Protein AF-A0A3G6J6V0-F1 (afdb_monomer_lite)

Organism: NCBI:txid1862358

Sequence (221 aa):
MKRFSRRRLSLAVMDLAQHERHALAALLRDVGPDAPTCCEGWNTRDLLIHLLVRERHPLAAAGMFFTPAQGLLEARSREYEREPFATLVDSWAARESQWLPMRLADRMVNAAEHFVHHEDVRRAMPQWEPRQYSAEMEDSLAVIAERMLPLLLRKSTRPVVVVPDGRKRILCADRRGVTKRGSDVVHVFGAVGELLLLGFDRPVVGVTFDGDKSHIVASTV

InterPro domains:
  IPR017517 Maleylpyruvate isomerase, mycothiol-dependent enzyme [TIGR03083] (17-199)
  IPR017519 Conserved hypothetical protein CHP03085 [TIGR03085] (17-218)
  IPR034660 DinB/YfiT-like putative metalloenzymes [SSF109854] (13-125)

Radius of gyration: 18.18 Å; chains: 1; bounding box: 48×38×49 Å

Structure (mmCIF, N/CA/C/O backbone):
data_AF-A0A3G6J6V0-F1
#
_entry.id   AF-A0A3G6J6V0-F1
#
loop_
_atom_site.group_PDB
_atom_site.id
_atom_site.type_symbol
_atom_site.label_atom_id
_atom_site.label_alt_id
_atom_site.label_comp_id
_atom_site.label_asym_id
_atom_site.label_entity_id
_atom_site.label_seq_id
_atom_site.pdbx_PDB_ins_code
_atom_site.Cartn_x
_atom_site.Cartn_y
_atom_site.Cartn_z
_atom_site.occupancy
_atom_site.B_iso_or_equiv
_atom_site.auth_seq_id
_atom_site.auth_comp_id
_atom_site.auth_asym_id
_atom_site.auth_atom_id
_atom_site.pdbx_PDB_model_num
ATOM 1 N N . MET A 1 1 ? 0.003 10.644 -27.996 1.00 38.81 1 MET A N 1
ATOM 2 C CA . MET A 1 1 ? -0.315 10.749 -26.551 1.00 38.81 1 MET A CA 1
ATOM 3 C C . MET A 1 1 ? -0.581 12.202 -26.187 1.00 38.81 1 MET A C 1
ATOM 5 O O . MET A 1 1 ? 0.329 13.019 -26.275 1.00 38.81 1 MET A O 1
ATOM 9 N N . LYS A 1 2 ? -1.825 12.553 -25.837 1.00 41.09 2 LYS A N 1
ATOM 10 C CA . LYS A 1 2 ? -2.162 13.909 -25.379 1.00 41.09 2 LYS A CA 1
ATOM 11 C C . LYS A 1 2 ? -1.558 14.103 -23.984 1.00 41.09 2 LYS A C 1
ATOM 13 O O . LYS A 1 2 ? -1.938 13.407 -23.052 1.00 41.09 2 LYS A O 1
ATOM 18 N N . ARG A 1 3 ? -0.590 15.015 -23.838 1.00 49.34 3 ARG A N 1
ATOM 19 C CA . ARG A 1 3 ? -0.083 15.424 -22.518 1.00 49.34 3 ARG A CA 1
ATOM 20 C C . ARG A 1 3 ? -1.241 16.050 -21.741 1.00 49.34 3 ARG A C 1
ATOM 22 O O . ARG A 1 3 ? -1.708 17.126 -22.106 1.00 49.34 3 ARG A O 1
ATOM 29 N N . PHE A 1 4 ? -1.713 15.383 -20.693 1.00 56.66 4 PHE A N 1
ATOM 30 C CA . PHE A 1 4 ? -2.682 15.982 -19.783 1.00 56.66 4 PHE A CA 1
ATOM 31 C C . PHE A 1 4 ? -2.062 17.212 -19.104 1.00 56.66 4 PHE A C 1
ATOM 33 O O . PHE A 1 4 ? -0.881 17.230 -18.752 1.00 56.66 4 PHE A O 1
ATOM 40 N N . SER A 1 5 ? -2.861 18.264 -18.918 1.00 69.12 5 SER A N 1
ATOM 41 C CA . SER A 1 5 ? -2.452 19.412 -18.104 1.00 69.12 5 SER A CA 1
ATOM 42 C C . SER A 1 5 ? -2.226 18.962 -16.660 1.00 69.12 5 SER A C 1
ATOM 44 O O . SER A 1 5 ? -3.018 18.186 -16.124 1.00 69.12 5 SER A O 1
ATOM 46 N N . ARG A 1 6 ? -1.190 19.498 -16.001 1.00 66.56 6 ARG A N 1
ATOM 47 C CA . ARG A 1 6 ? -0.814 19.188 -14.607 1.00 66.56 6 ARG A CA 1
ATOM 48 C C . ARG A 1 6 ? -1.994 19.298 -13.625 1.00 66.56 6 ARG A C 1
ATOM 50 O O . ARG A 1 6 ? -2.027 18.570 -12.641 1.00 66.56 6 ARG A O 1
ATOM 57 N N . ARG A 1 7 ? -2.978 20.163 -13.916 1.00 68.19 7 ARG A N 1
ATOM 58 C CA . ARG A 1 7 ? -4.231 20.283 -13.147 1.00 68.19 7 ARG A CA 1
ATOM 59 C C . ARG A 1 7 ? -5.170 19.084 -13.321 1.00 68.19 7 ARG A C 1
ATOM 61 O O . ARG A 1 7 ? -5.661 18.583 -12.323 1.00 68.19 7 ARG A O 1
ATOM 68 N N . ARG A 1 8 ? -5.386 18.594 -14.550 1.00 71.75 8 ARG A N 1
ATOM 69 C CA . ARG A 1 8 ? -6.236 17.411 -14.803 1.00 71.75 8 ARG A CA 1
ATOM 70 C C . ARG A 1 8 ? -5.644 16.146 -14.187 1.00 71.75 8 ARG A C 1
ATOM 72 O O . ARG A 1 8 ? -6.369 15.406 -13.545 1.00 71.75 8 ARG A O 1
ATOM 79 N N . LEU A 1 9 ? -4.328 15.960 -14.317 1.00 70.75 9 LEU A N 1
ATOM 80 C CA . LEU A 1 9 ? -3.605 14.874 -13.642 1.00 70.75 9 LEU A CA 1
ATOM 81 C C . LEU A 1 9 ? -3.786 14.927 -12.123 1.00 70.75 9 LEU A C 1
ATOM 83 O O . LEU A 1 9 ? -4.024 13.910 -11.487 1.00 70.75 9 LEU A O 1
ATOM 87 N N . SER A 1 10 ? -3.681 16.124 -11.542 1.00 69.38 10 SER A N 1
ATOM 88 C CA . SER A 1 10 ? -3.859 16.293 -10.104 1.00 69.38 10 SER A CA 1
ATOM 89 C C . SER A 1 10 ? -5.279 15.977 -9.639 1.00 69.38 10 SER A C 1
ATOM 91 O O . SER A 1 10 ? -5.408 15.519 -8.514 1.00 69.38 10 SER A O 1
ATOM 93 N N . LEU A 1 11 ? -6.308 16.258 -10.443 1.00 76.31 11 LEU A N 1
ATOM 94 C CA . LEU A 1 11 ? -7.701 15.945 -10.106 1.00 76.31 11 LEU A CA 1
ATOM 95 C C . LEU A 1 11 ? -7.962 14.439 -10.195 1.00 76.31 11 LEU A C 1
ATOM 97 O O . LEU A 1 11 ? -8.406 13.859 -9.220 1.00 76.31 11 LEU A O 1
ATOM 101 N N . ALA A 1 12 ? -7.561 13.788 -11.290 1.00 78.38 12 ALA A N 1
ATOM 102 C CA . ALA A 1 12 ? -7.765 12.347 -11.458 1.00 78.38 12 ALA A CA 1
ATOM 103 C C . ALA A 1 12 ? -7.096 11.511 -10.344 1.00 78.38 12 ALA A C 1
ATOM 105 O O . ALA A 1 12 ? -7.690 10.581 -9.810 1.00 78.38 12 ALA A O 1
ATOM 106 N N . VAL A 1 13 ? -5.884 11.891 -9.919 1.00 77.81 13 VAL A N 1
ATOM 107 C CA . VAL A 1 13 ? -5.196 11.233 -8.792 1.00 77.81 13 VAL A CA 1
ATOM 108 C C . VAL A 1 13 ? -5.910 11.479 -7.455 1.00 77.81 13 VAL A C 1
ATOM 110 O O . VAL A 1 13 ? -5.898 10.603 -6.594 1.00 77.81 13 VAL A O 1
ATOM 113 N N . MET A 1 14 ? -6.539 12.646 -7.261 1.00 80.25 14 MET A N 1
ATOM 114 C CA . MET A 1 14 ? -7.378 12.882 -6.077 1.00 80.25 14 MET A CA 1
ATOM 115 C C . MET A 1 14 ? -8.630 12.014 -6.100 1.00 80.25 14 MET A C 1
ATOM 117 O O . MET A 1 14 ? -8.966 11.429 -5.074 1.00 80.25 14 MET A O 1
ATOM 121 N N . ASP A 1 15 ? -9.285 11.920 -7.256 1.00 85.38 15 ASP A N 1
ATOM 122 C CA . ASP A 1 15 ? -10.488 11.111 -7.424 1.00 85.38 15 ASP A CA 1
ATOM 123 C C . ASP A 1 15 ? -10.180 9.639 -7.122 1.00 85.38 15 ASP A C 1
ATOM 125 O O . ASP A 1 15 ? -10.916 9.008 -6.365 1.00 85.38 15 ASP A O 1
ATOM 129 N N . LEU A 1 16 ? -9.036 9.123 -7.597 1.00 90.06 16 LEU A N 1
ATOM 130 C CA . LEU A 1 16 ? -8.555 7.787 -7.238 1.00 90.06 16 LEU A CA 1
ATOM 131 C C . LEU A 1 16 ? -8.331 7.651 -5.725 1.00 90.06 16 LEU A C 1
ATOM 133 O O . LEU A 1 16 ? -8.824 6.705 -5.119 1.00 90.06 16 LEU A O 1
ATOM 137 N N . ALA A 1 17 ? -7.627 8.595 -5.092 1.00 90.19 17 ALA A N 1
ATOM 138 C CA . ALA A 1 17 ? -7.360 8.531 -3.655 1.00 90.19 17 ALA A CA 1
ATOM 139 C C . ALA A 1 17 ? -8.648 8.505 -2.818 1.00 90.19 17 ALA A C 1
ATOM 141 O O . ALA A 1 17 ? -8.728 7.750 -1.849 1.00 90.19 17 ALA A O 1
ATOM 142 N N . GLN A 1 18 ? -9.644 9.324 -3.168 1.00 89.81 18 GLN A N 1
ATOM 143 C CA . GLN A 1 18 ? -10.920 9.372 -2.456 1.00 89.81 18 GLN A CA 1
ATOM 144 C C . GLN A 1 18 ? -11.762 8.121 -2.732 1.00 89.81 18 GLN A C 1
ATOM 146 O O . GLN A 1 18 ? -12.386 7.592 -1.812 1.00 89.81 18 GLN A O 1
ATOM 151 N N . HIS A 1 19 ? -11.752 7.627 -3.972 1.00 92.19 19 HIS A N 1
ATOM 152 C CA . HIS A 1 19 ? -12.420 6.384 -4.344 1.00 92.19 19 HIS A CA 1
ATOM 153 C C . HIS A 1 19 ? -11.877 5.197 -3.539 1.00 92.19 19 HIS A C 1
ATOM 155 O O . HIS A 1 19 ? -12.649 4.516 -2.867 1.00 92.19 19 HIS A O 1
ATOM 161 N N . GLU A 1 20 ? -10.556 4.995 -3.540 1.00 94.88 20 GLU A N 1
ATOM 162 C CA . GLU A 1 20 ? -9.912 3.905 -2.796 1.00 94.88 20 GLU A CA 1
ATOM 163 C C . GLU A 1 20 ? -10.124 4.054 -1.283 1.00 94.88 20 GLU A C 1
ATOM 165 O O . GLU A 1 20 ? -10.397 3.069 -0.606 1.00 94.88 20 GLU A O 1
ATOM 170 N N . ARG A 1 21 ? -10.115 5.285 -0.747 1.00 94.81 21 ARG A N 1
ATOM 171 C CA . ARG A 1 21 ? -10.457 5.550 0.662 1.00 94.81 21 ARG A CA 1
ATOM 172 C C . ARG A 1 21 ? -11.861 5.070 1.012 1.00 94.81 21 ARG A C 1
ATOM 174 O O . ARG A 1 21 ? -12.043 4.371 2.005 1.00 94.81 21 ARG A O 1
ATOM 181 N N . HIS A 1 22 ? -12.861 5.461 0.229 1.00 95.19 22 HIS A N 1
ATOM 182 C CA . HIS A 1 22 ? -14.244 5.075 0.498 1.00 95.19 22 HIS A CA 1
ATOM 183 C C . HIS A 1 22 ? -14.463 3.571 0.332 1.00 95.19 22 HIS A C 1
ATOM 185 O O . HIS A 1 22 ? -15.167 2.972 1.147 1.00 95.19 22 HIS A O 1
ATOM 191 N N . ALA A 1 23 ? -13.849 2.964 -0.685 1.00 95.81 23 ALA A N 1
ATOM 192 C CA . ALA A 1 23 ? -13.940 1.530 -0.927 1.00 95.81 23 ALA A CA 1
ATOM 193 C C . ALA A 1 23 ? -13.279 0.724 0.204 1.00 95.81 23 ALA A C 1
ATOM 195 O O . ALA A 1 23 ? -13.913 -0.176 0.753 1.00 95.81 23 ALA A O 1
ATOM 196 N N . LEU A 1 24 ? -12.075 1.114 0.637 1.00 97.50 24 LEU A N 1
ATOM 197 C CA . LEU A 1 24 ? -11.411 0.515 1.795 1.00 97.50 24 LEU A CA 1
ATOM 198 C C . LEU A 1 24 ? -12.235 0.703 3.073 1.00 97.50 24 LEU A C 1
ATOM 200 O O . LEU A 1 24 ? -12.434 -0.252 3.808 1.00 97.50 24 LEU A O 1
ATOM 204 N N . ALA A 1 25 ? -12.784 1.891 3.331 1.00 98.06 25 ALA A N 1
ATOM 205 C CA . ALA A 1 25 ? -13.636 2.106 4.503 1.00 98.06 25 ALA A CA 1
ATOM 206 C C . ALA A 1 25 ? -14.888 1.213 4.498 1.00 98.06 25 ALA A C 1
ATOM 208 O O . ALA A 1 25 ? -15.302 0.718 5.545 1.00 98.06 25 ALA A O 1
ATOM 209 N N . ALA A 1 26 ? -15.503 1.003 3.330 1.00 98.06 26 ALA A N 1
ATOM 210 C CA . ALA A 1 26 ? -16.620 0.076 3.192 1.00 98.06 26 ALA A CA 1
ATOM 211 C C . ALA A 1 26 ? -16.193 -1.366 3.488 1.00 98.06 26 ALA A C 1
ATOM 213 O O . ALA A 1 26 ? -16.876 -2.041 4.252 1.00 98.06 26 ALA A O 1
ATOM 214 N N . LEU A 1 27 ? -15.046 -1.797 2.959 1.00 98.12 27 LEU A N 1
ATOM 215 C CA . LEU A 1 27 ? -14.498 -3.125 3.217 1.00 98.12 27 LEU A CA 1
ATOM 216 C C . LEU A 1 27 ? -14.153 -3.329 4.696 1.00 98.12 27 LEU A C 1
ATOM 218 O O . LEU A 1 27 ? -14.530 -4.343 5.264 1.00 98.12 27 LEU A O 1
ATOM 222 N N . LEU A 1 28 ? -13.508 -2.355 5.344 1.00 98.50 28 LEU A N 1
ATOM 223 C CA . LEU A 1 28 ? -13.187 -2.412 6.773 1.00 98.50 28 LEU A CA 1
ATOM 224 C C . LEU A 1 28 ? -14.449 -2.597 7.625 1.00 98.50 28 LEU A C 1
ATOM 226 O O . LEU A 1 28 ? -14.440 -3.393 8.559 1.00 98.50 28 LEU A O 1
ATOM 230 N N . ARG A 1 29 ? -15.550 -1.905 7.296 1.00 98.25 29 ARG A N 1
ATOM 231 C CA . ARG A 1 29 ? -16.836 -2.105 7.988 1.00 98.25 29 ARG A CA 1
ATOM 232 C C . ARG A 1 29 ? -17.383 -3.522 7.829 1.00 98.25 29 ARG A C 1
ATOM 234 O O . ARG A 1 29 ? -17.988 -4.018 8.772 1.00 98.25 29 ARG A O 1
ATOM 241 N N . ASP A 1 30 ? -17.191 -4.129 6.665 1.00 97.81 30 ASP A N 1
ATOM 242 C CA . ASP A 1 30 ? -17.689 -5.469 6.351 1.00 97.81 30 ASP A CA 1
ATOM 243 C C . ASP A 1 30 ? -16.891 -6.563 7.076 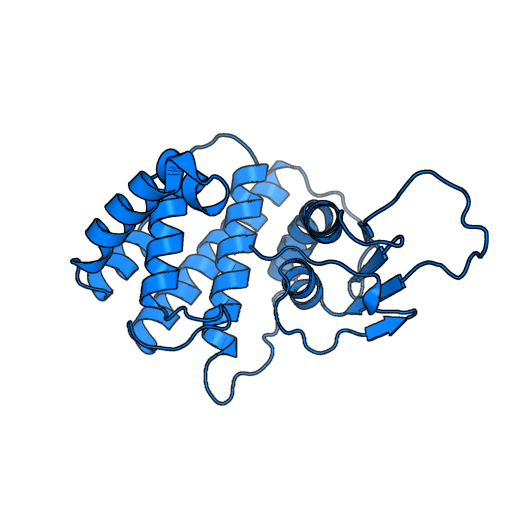1.00 97.81 30 ASP A C 1
ATOM 245 O O . ASP A 1 30 ? -17.466 -7.438 7.718 1.00 97.81 30 ASP A O 1
ATOM 249 N N . VAL A 1 31 ? -15.558 -6.475 7.039 1.00 98.00 31 VAL A N 1
ATOM 250 C CA . VAL A 1 31 ? -14.676 -7.525 7.579 1.00 98.00 31 VAL A CA 1
ATOM 251 C C . VAL A 1 31 ? -14.412 -7.390 9.084 1.00 98.00 31 VAL A C 1
ATOM 253 O O . VAL A 1 31 ? -14.046 -8.366 9.737 1.00 98.00 31 VAL A O 1
ATOM 256 N N . GLY A 1 32 ? -14.628 -6.203 9.661 1.00 98.06 32 GLY A N 1
ATOM 257 C CA . GLY A 1 32 ? -14.421 -5.937 11.087 1.00 98.06 32 GLY A CA 1
ATOM 258 C C . GLY A 1 32 ? -12.955 -5.666 11.459 1.00 98.06 32 GLY A C 1
ATOM 259 O O . GLY A 1 32 ? -12.119 -5.560 10.574 1.00 98.06 32 GLY A O 1
ATOM 260 N N . PRO A 1 33 ? -12.633 -5.491 12.758 1.00 98.25 33 PRO A N 1
ATOM 261 C CA . PRO A 1 33 ? -11.303 -5.070 13.222 1.00 98.25 33 PRO A CA 1
ATOM 262 C C . PRO A 1 33 ? -10.236 -6.171 13.210 1.00 98.25 33 PRO A C 1
ATOM 264 O O . PRO A 1 33 ? -9.058 -5.856 13.046 1.00 98.25 33 PRO A O 1
ATOM 267 N N . ASP A 1 34 ? -10.635 -7.431 13.373 1.00 98.00 34 ASP A N 1
ATOM 268 C CA . ASP A 1 34 ? -9.719 -8.563 13.576 1.00 98.00 34 ASP A CA 1
ATOM 269 C C . ASP A 1 34 ? -9.385 -9.311 12.275 1.00 98.00 34 ASP A C 1
ATOM 271 O O . ASP A 1 34 ? -8.682 -10.321 12.295 1.00 98.00 34 ASP A O 1
ATOM 275 N N . ALA A 1 35 ? -9.895 -8.836 11.136 1.00 97.81 35 ALA A N 1
ATOM 276 C CA . ALA A 1 35 ? -9.656 -9.462 9.847 1.00 97.81 35 ALA A CA 1
ATOM 277 C C . ALA A 1 35 ? -8.167 -9.376 9.457 1.00 97.81 35 ALA A C 1
ATOM 279 O O . ALA A 1 35 ? -7.512 -8.364 9.735 1.00 97.81 35 ALA A O 1
ATOM 280 N N . PRO A 1 36 ? -7.610 -10.423 8.819 1.00 97.25 36 PRO A N 1
ATOM 281 C CA . PRO A 1 36 ? -6.211 -10.428 8.413 1.00 97.25 36 PRO A CA 1
ATOM 282 C C . PRO A 1 36 ? -5.944 -9.418 7.293 1.00 97.25 36 PRO A C 1
ATOM 284 O O . PRO A 1 36 ? -6.844 -9.028 6.548 1.00 97.25 36 PRO A O 1
ATOM 287 N N . THR A 1 37 ? -4.675 -9.049 7.138 1.00 96.94 37 THR A N 1
ATOM 288 C CA . THR A 1 37 ? -4.175 -8.255 6.009 1.00 96.94 37 THR A CA 1
ATOM 289 C C . THR A 1 37 ? -2.962 -8.946 5.384 1.00 96.94 37 THR A C 1
ATOM 291 O O . THR A 1 37 ? -2.378 -9.851 5.982 1.00 96.94 37 THR A O 1
ATOM 294 N N . CYS A 1 38 ? -2.559 -8.535 4.180 1.00 94.88 38 CYS A N 1
ATOM 295 C CA . CYS A 1 38 ? -1.292 -8.986 3.595 1.00 94.88 38 CYS A CA 1
ATOM 296 C C . CYS A 1 38 ? -0.054 -8.390 4.286 1.00 94.88 38 CYS A C 1
ATOM 298 O O . CYS A 1 38 ? 1.058 -8.846 4.020 1.00 94.88 38 CYS A O 1
ATOM 300 N N . CYS A 1 39 ? -0.224 -7.402 5.168 1.00 93.56 39 CYS A N 1
ATOM 301 C CA . CYS A 1 39 ? 0.845 -6.914 6.026 1.00 93.56 39 CYS A CA 1
ATOM 302 C C . CYS A 1 39 ? 1.065 -7.923 7.160 1.00 93.56 39 CYS A C 1
ATOM 304 O O . CYS A 1 39 ? 0.184 -8.143 7.993 1.00 93.56 39 CYS A O 1
ATOM 306 N N . GLU A 1 40 ? 2.238 -8.557 7.192 1.00 91.12 40 GLU A N 1
ATOM 307 C CA . GLU A 1 40 ? 2.545 -9.576 8.195 1.00 91.12 40 GLU A CA 1
ATOM 308 C C . GLU A 1 40 ? 2.367 -9.034 9.623 1.00 91.12 40 GLU A C 1
ATOM 310 O O . GLU A 1 40 ? 2.871 -7.969 9.982 1.00 91.12 40 GLU A O 1
ATOM 315 N N . GLY A 1 41 ? 1.627 -9.787 10.441 1.00 93.31 41 GLY A N 1
ATOM 316 C CA . GLY A 1 41 ? 1.351 -9.435 11.832 1.00 93.31 41 GLY A CA 1
ATOM 317 C C . GLY A 1 41 ? 0.313 -8.329 12.028 1.00 93.31 41 GLY A C 1
ATOM 318 O O . GLY A 1 41 ? 0.082 -7.957 13.173 1.00 93.31 41 GLY A O 1
ATOM 319 N N . TRP A 1 42 ? -0.303 -7.807 10.962 1.00 96.56 42 TRP A N 1
ATOM 320 C CA . TRP A 1 42 ? -1.316 -6.755 11.053 1.00 96.56 42 TRP A CA 1
ATOM 321 C C . TRP A 1 42 ? -2.711 -7.298 10.772 1.00 96.56 42 TRP A C 1
ATOM 323 O O . TRP A 1 42 ? -2.959 -7.941 9.743 1.00 96.56 42 TRP A O 1
ATOM 333 N N . ASN A 1 43 ? -3.647 -6.949 11.649 1.00 98.12 43 ASN A N 1
ATOM 334 C CA . ASN A 1 43 ? -5.066 -7.000 11.335 1.00 98.12 43 ASN A CA 1
ATOM 335 C C . ASN A 1 43 ? -5.546 -5.655 10.756 1.00 98.12 43 ASN A C 1
ATOM 337 O O . ASN A 1 43 ? -4.821 -4.661 10.648 1.00 98.12 43 ASN A O 1
ATOM 341 N N . THR A 1 44 ? -6.810 -5.612 10.367 1.00 98.44 44 THR A N 1
ATOM 342 C CA . THR A 1 44 ? -7.472 -4.413 9.844 1.00 98.44 44 THR A CA 1
ATOM 343 C C . THR A 1 44 ? -7.523 -3.236 10.821 1.00 98.44 44 THR A C 1
ATOM 345 O O . THR A 1 44 ? -7.550 -2.085 10.375 1.00 98.44 44 THR A O 1
ATOM 348 N N . ARG A 1 45 ? -7.510 -3.471 12.141 1.00 98.38 45 ARG A N 1
ATOM 349 C CA . ARG A 1 45 ? -7.376 -2.404 13.142 1.00 98.38 45 ARG A CA 1
ATOM 350 C C . ARG A 1 45 ? -5.979 -1.794 13.108 1.00 98.38 45 ARG A C 1
ATOM 352 O O . ARG A 1 45 ? -5.893 -0.568 13.072 1.00 98.38 45 ARG A O 1
ATOM 359 N N . ASP A 1 46 ? -4.924 -2.599 13.057 1.00 97.69 46 ASP A N 1
ATOM 360 C CA . ASP A 1 46 ? -3.542 -2.110 12.952 1.00 97.69 46 ASP A CA 1
ATOM 361 C C . ASP A 1 46 ? -3.361 -1.260 11.688 1.00 97.69 46 ASP A C 1
ATOM 363 O O . ASP A 1 46 ? -2.862 -0.133 11.746 1.00 97.69 46 ASP A O 1
ATOM 367 N N . LEU A 1 47 ? -3.883 -1.746 10.557 1.00 97.69 47 LEU A N 1
ATOM 368 C CA . LEU A 1 47 ? -3.878 -1.035 9.277 1.00 97.69 47 LEU A CA 1
ATOM 369 C C . LEU A 1 47 ? -4.630 0.302 9.351 1.00 97.69 47 LEU A C 1
ATOM 371 O O . LEU A 1 47 ? -4.129 1.330 8.889 1.00 97.69 47 LEU A O 1
ATOM 375 N N . LEU A 1 48 ? -5.818 0.336 9.961 1.00 97.75 48 LEU A N 1
ATOM 376 C CA . LEU A 1 48 ? -6.577 1.579 10.119 1.00 97.75 48 LEU A CA 1
ATOM 377 C C . LEU A 1 48 ? -5.854 2.583 11.028 1.00 97.75 48 LEU A C 1
ATOM 379 O O . LEU A 1 48 ? -5.831 3.782 10.740 1.00 97.75 48 LEU A O 1
ATOM 383 N N . ILE A 1 49 ? -5.245 2.107 12.115 1.00 96.94 49 ILE A N 1
ATOM 384 C CA . ILE A 1 49 ? -4.455 2.939 13.027 1.00 96.94 49 ILE A CA 1
ATOM 385 C C . ILE A 1 49 ? -3.243 3.518 12.297 1.00 96.94 49 ILE A C 1
ATOM 387 O O . ILE A 1 49 ? -2.985 4.717 12.416 1.00 96.94 49 ILE A O 1
ATOM 391 N N . HIS A 1 50 ? -2.548 2.715 11.491 1.00 94.94 50 HIS A N 1
ATOM 392 C CA . HIS A 1 50 ? -1.459 3.186 10.642 1.00 94.94 50 HIS A CA 1
ATOM 393 C C . HIS A 1 50 ? -1.909 4.348 9.744 1.00 94.94 50 HIS A C 1
ATOM 395 O O . HIS A 1 50 ? -1.295 5.420 9.775 1.00 94.94 50 HIS A O 1
ATOM 401 N N . LEU A 1 51 ? -3.022 4.185 9.020 1.00 93.94 51 LEU A N 1
ATOM 402 C CA . LEU A 1 51 ? -3.579 5.226 8.149 1.00 93.94 51 LEU A CA 1
ATOM 403 C C . LEU A 1 51 ? -3.913 6.510 8.926 1.00 93.94 51 LEU A C 1
ATOM 405 O O . LEU A 1 51 ? -3.601 7.619 8.480 1.00 93.94 51 LEU A O 1
ATOM 409 N N . LEU A 1 52 ? -4.509 6.375 10.113 1.00 93.25 52 LEU A N 1
ATOM 410 C CA . LEU A 1 52 ? -4.866 7.495 10.986 1.00 93.25 52 LEU A CA 1
ATOM 411 C C . LEU A 1 52 ? -3.643 8.237 11.526 1.00 93.25 52 LEU A C 1
ATOM 413 O O . LEU A 1 52 ? -3.631 9.471 11.529 1.00 93.25 52 LEU A O 1
ATOM 417 N N . VAL A 1 53 ? -2.620 7.517 11.990 1.00 91.81 53 VAL A N 1
ATOM 418 C CA . VAL A 1 53 ? -1.380 8.119 12.494 1.00 91.81 53 VAL A CA 1
ATOM 419 C C . VAL A 1 53 ? -0.639 8.819 11.363 1.00 91.81 53 VAL A C 1
ATOM 421 O O . VAL A 1 53 ? -0.262 9.982 11.521 1.00 91.81 53 VAL A O 1
ATOM 424 N N . ARG A 1 54 ? -0.499 8.158 10.209 1.00 89.19 54 ARG A N 1
ATOM 425 C CA . ARG A 1 54 ? 0.140 8.720 9.015 1.00 89.19 54 ARG A CA 1
ATOM 426 C C . ARG A 1 54 ? -0.528 10.022 8.577 1.00 89.19 54 ARG A C 1
ATOM 428 O O . ARG A 1 54 ? 0.163 10.989 8.271 1.00 89.19 54 ARG A O 1
ATOM 435 N N . GLU A 1 55 ? -1.860 10.070 8.578 1.00 87.19 55 GLU A N 1
ATOM 436 C CA . GLU A 1 55 ? -2.597 11.254 8.132 1.00 87.19 55 GLU A CA 1
ATOM 437 C C . GLU A 1 55 ? -2.639 12.382 9.175 1.00 87.19 55 GLU A C 1
ATOM 439 O O . GLU A 1 55 ? -2.575 13.556 8.810 1.00 87.19 55 GLU A O 1
ATOM 444 N N . ARG A 1 56 ? -2.794 12.060 10.464 1.00 87.25 56 ARG A N 1
ATOM 445 C CA . ARG A 1 56 ? -3.106 13.062 11.503 1.00 87.25 56 ARG A CA 1
ATOM 446 C C . ARG A 1 56 ? -1.899 13.479 12.330 1.00 87.25 56 ARG A C 1
ATOM 448 O O . ARG A 1 56 ? -1.918 14.551 12.928 1.00 87.25 56 ARG A O 1
ATOM 455 N N . HIS A 1 57 ? -0.856 12.654 12.360 1.00 88.94 57 HIS A N 1
ATOM 456 C CA . HIS A 1 57 ? 0.291 12.831 13.244 1.00 88.94 57 HIS A CA 1
ATOM 457 C C . HIS A 1 57 ? 1.615 12.612 12.494 1.00 88.94 57 HIS A C 1
ATOM 459 O O . HIS A 1 57 ? 2.334 11.668 12.812 1.00 88.94 57 HIS A O 1
ATOM 465 N N . PRO A 1 58 ? 2.016 13.484 11.545 1.00 85.44 58 PRO A N 1
ATOM 466 C CA . PRO A 1 58 ? 3.238 13.280 10.753 1.00 85.44 58 PRO A CA 1
ATOM 467 C C . PRO A 1 58 ? 4.515 13.090 11.585 1.00 85.44 58 PRO A C 1
ATOM 469 O O . PRO A 1 58 ? 5.395 12.323 11.206 1.00 85.44 58 PRO A O 1
ATOM 472 N N . LEU A 1 59 ? 4.617 13.765 12.738 1.00 86.00 59 LEU A N 1
ATOM 473 C CA . LEU A 1 59 ? 5.740 13.583 13.665 1.00 86.00 59 LEU A CA 1
ATOM 474 C C . LEU A 1 59 ? 5.751 12.183 14.294 1.00 86.00 59 LEU A C 1
ATOM 476 O O . LEU A 1 59 ? 6.820 11.614 14.481 1.00 86.00 59 LEU A O 1
ATOM 480 N N . ALA A 1 60 ? 4.578 11.623 14.596 1.00 88.06 60 ALA A N 1
ATOM 481 C CA . ALA A 1 60 ? 4.453 10.249 15.075 1.00 88.06 60 ALA A CA 1
ATOM 482 C C . ALA A 1 60 ? 4.706 9.249 13.936 1.00 88.06 60 ALA A C 1
ATOM 484 O O . ALA A 1 60 ? 5.409 8.265 14.128 1.00 88.06 60 ALA A O 1
ATOM 485 N N . ALA A 1 61 ? 4.219 9.541 12.726 1.00 85.88 61 ALA A N 1
ATOM 486 C CA . ALA A 1 61 ? 4.446 8.729 11.532 1.00 85.88 61 ALA A CA 1
ATOM 487 C C . ALA A 1 61 ? 5.938 8.590 11.183 1.00 85.88 61 ALA A C 1
ATOM 489 O O . ALA A 1 61 ? 6.357 7.559 10.664 1.00 85.88 61 ALA A O 1
ATOM 490 N N . ALA A 1 62 ? 6.776 9.571 11.539 1.00 85.50 62 ALA A N 1
ATOM 491 C CA . ALA A 1 62 ? 8.229 9.441 11.421 1.00 85.50 62 ALA A CA 1
ATOM 492 C C . ALA A 1 62 ? 8.787 8.234 12.206 1.00 85.50 62 ALA A C 1
ATOM 494 O O . ALA A 1 62 ? 9.794 7.658 11.794 1.00 85.50 62 ALA A O 1
ATOM 495 N N . GLY A 1 63 ? 8.116 7.805 13.282 1.00 85.12 63 GLY A N 1
ATOM 496 C CA . GLY A 1 63 ? 8.459 6.612 14.062 1.00 85.12 63 GLY A CA 1
ATOM 497 C C . GLY A 1 63 ? 8.415 5.304 13.268 1.00 85.12 63 GLY A C 1
ATOM 498 O O . GLY A 1 63 ? 9.089 4.354 13.652 1.00 85.12 63 GLY A O 1
ATOM 499 N N . MET A 1 64 ? 7.706 5.270 12.132 1.00 84.88 64 MET A N 1
ATOM 500 C CA . MET A 1 64 ? 7.672 4.119 11.214 1.00 84.88 64 MET A CA 1
ATOM 501 C C . MET A 1 64 ? 9.027 3.893 10.524 1.00 84.88 64 MET A C 1
ATOM 503 O O . MET A 1 64 ? 9.337 2.789 10.093 1.00 84.88 64 MET A O 1
ATOM 507 N N . PHE A 1 65 ? 9.855 4.938 10.444 1.00 82.25 65 PHE A N 1
ATOM 508 C CA . PHE A 1 65 ? 11.143 4.926 9.745 1.00 82.25 65 PHE A CA 1
ATOM 509 C C . PHE A 1 65 ? 12.330 5.251 10.653 1.00 82.25 65 PHE A C 1
ATOM 511 O O . PHE A 1 65 ? 13.478 5.001 10.284 1.00 82.25 65 PHE A O 1
ATOM 518 N N . PHE A 1 66 ? 12.073 5.868 11.808 1.00 84.94 66 PHE A N 1
ATOM 519 C CA . PHE A 1 66 ? 13.096 6.472 12.648 1.00 84.94 66 PHE A CA 1
ATOM 520 C C . PHE A 1 66 ? 12.875 6.151 14.129 1.00 84.94 66 PHE A C 1
ATOM 522 O O . PHE A 1 66 ? 11.934 6.639 14.756 1.00 84.94 66 PHE A O 1
ATOM 529 N N . THR A 1 67 ? 13.793 5.366 14.702 1.00 85.88 67 THR A N 1
ATOM 530 C CA . THR A 1 67 ? 13.715 4.825 16.071 1.00 85.88 67 THR A CA 1
ATOM 531 C C . THR A 1 67 ? 13.392 5.869 17.153 1.00 85.88 67 THR A C 1
ATOM 533 O O . THR A 1 67 ? 12.507 5.610 17.962 1.00 85.88 67 THR A O 1
ATOM 536 N N . PRO A 1 68 ? 13.992 7.078 17.177 1.00 90.75 68 PRO A N 1
ATOM 537 C CA . PRO A 1 68 ? 13.686 8.077 18.211 1.00 90.75 68 PRO A CA 1
ATOM 538 C C . PRO A 1 68 ? 12.229 8.560 18.265 1.00 90.75 68 PRO A C 1
ATOM 540 O O . PRO A 1 68 ? 11.801 9.067 19.298 1.00 90.75 68 PRO A O 1
ATOM 543 N N . ALA A 1 69 ? 11.463 8.417 17.181 1.00 88.38 69 ALA A N 1
ATOM 544 C CA . ALA A 1 69 ? 10.049 8.789 17.143 1.00 88.38 69 ALA A CA 1
ATOM 545 C C . ALA A 1 69 ? 9.100 7.612 17.460 1.00 88.38 69 ALA A C 1
ATOM 547 O O . ALA A 1 69 ? 7.888 7.818 17.523 1.00 88.38 69 ALA A O 1
ATOM 548 N N . GLN A 1 70 ? 9.617 6.399 17.705 1.00 89.62 70 GLN A N 1
ATOM 549 C CA . GLN A 1 70 ? 8.799 5.205 17.973 1.00 89.62 70 GLN A CA 1
ATOM 550 C C . GLN A 1 70 ? 7.923 5.344 19.219 1.00 89.62 70 GLN A C 1
ATOM 552 O O . GLN A 1 70 ? 6.748 5.003 19.169 1.00 89.62 70 GLN A O 1
ATOM 557 N N . GLY A 1 71 ? 8.432 5.939 20.302 1.00 92.38 71 GLY A N 1
ATOM 558 C CA . GLY A 1 71 ? 7.617 6.156 21.504 1.00 92.38 71 GLY A CA 1
ATOM 559 C C . GLY A 1 71 ? 6.398 7.053 21.248 1.00 92.38 71 GLY A C 1
ATOM 560 O O . GLY A 1 71 ? 5.331 6.837 21.820 1.00 92.38 71 GLY A O 1
ATOM 561 N N . LEU A 1 72 ? 6.524 8.035 20.345 1.00 92.88 72 LEU A N 1
ATOM 562 C CA . LEU A 1 72 ? 5.403 8.885 19.942 1.00 92.88 72 LEU A CA 1
ATOM 563 C C . LEU A 1 72 ? 4.422 8.136 19.029 1.00 92.88 72 LEU A C 1
ATOM 565 O O . LEU A 1 72 ? 3.213 8.312 19.177 1.00 92.88 72 LEU A O 1
ATOM 569 N N . LEU A 1 73 ? 4.930 7.304 18.114 1.00 92.12 73 LEU A N 1
ATOM 570 C CA . LEU A 1 73 ? 4.114 6.402 17.296 1.00 92.12 73 LEU A CA 1
ATOM 571 C C . LEU A 1 73 ? 3.265 5.489 18.186 1.00 92.12 73 LEU A C 1
ATOM 573 O O . LEU A 1 73 ? 2.044 5.505 18.072 1.00 92.12 73 LEU A O 1
ATOM 577 N N . GLU A 1 74 ? 3.890 4.778 19.124 1.00 93.50 74 GLU A N 1
ATOM 578 C CA . GLU A 1 74 ? 3.206 3.876 20.055 1.00 93.50 74 GLU A CA 1
ATOM 579 C C . GLU A 1 74 ? 2.153 4.600 20.896 1.00 93.50 74 GLU A C 1
ATOM 581 O O . GLU A 1 74 ? 1.039 4.104 21.056 1.00 93.50 74 GLU A O 1
ATOM 586 N N . ALA A 1 75 ? 2.474 5.791 21.412 1.00 94.62 75 ALA A N 1
ATOM 587 C CA . ALA A 1 75 ? 1.527 6.579 22.192 1.00 94.62 75 ALA A CA 1
ATOM 588 C C . ALA A 1 75 ? 0.269 6.928 21.378 1.00 94.62 75 ALA A C 1
ATOM 590 O O . ALA A 1 75 ? -0.844 6.743 21.871 1.00 94.62 75 ALA A O 1
ATOM 591 N N . ARG A 1 76 ? 0.433 7.375 20.123 1.00 94.81 76 ARG A N 1
ATOM 592 C CA . ARG A 1 76 ? -0.691 7.710 19.232 1.00 94.81 76 ARG A CA 1
ATOM 593 C C . ARG A 1 76 ? -1.462 6.482 18.765 1.00 94.81 76 ARG A C 1
ATOM 595 O O . ARG A 1 76 ? -2.684 6.549 18.681 1.00 94.81 76 ARG A O 1
ATOM 602 N N . SER A 1 77 ? -0.790 5.364 18.510 1.00 94.69 77 SER A N 1
ATOM 603 C CA . SER A 1 77 ? -1.464 4.107 18.173 1.00 94.69 77 SER A CA 1
ATOM 604 C C . SER A 1 77 ? -2.356 3.632 19.322 1.00 94.69 77 SER A C 1
ATOM 606 O O . SER A 1 77 ? -3.542 3.387 19.110 1.00 94.69 77 SER A O 1
ATOM 608 N N . ARG A 1 78 ? -1.847 3.648 20.564 1.00 95.31 78 ARG A N 1
ATOM 609 C CA . ARG A 1 78 ? -2.612 3.279 21.770 1.00 95.31 78 ARG A CA 1
ATOM 610 C C . ARG A 1 78 ? -3.811 4.184 22.047 1.00 95.31 78 ARG A C 1
ATOM 612 O O . ARG A 1 78 ? -4.759 3.755 22.698 1.00 95.31 78 ARG A O 1
ATOM 619 N N . GLU A 1 79 ? -3.775 5.450 21.629 1.00 95.38 79 GLU A N 1
ATOM 620 C CA . GLU A 1 79 ? -4.952 6.328 21.699 1.00 95.38 79 GLU A CA 1
ATOM 621 C C . GLU A 1 79 ? -6.081 5.780 20.819 1.00 95.38 79 GLU A C 1
ATOM 623 O O . GLU A 1 79 ? -7.201 5.630 21.299 1.00 95.38 79 GLU A O 1
ATOM 628 N N . TYR A 1 80 ? -5.778 5.398 19.576 1.00 96.31 80 TYR A N 1
ATOM 629 C CA . TYR A 1 80 ? -6.771 4.837 18.660 1.00 96.31 80 TYR A CA 1
ATOM 630 C C . TYR A 1 80 ? -7.196 3.406 19.013 1.00 96.31 80 TYR A C 1
ATOM 632 O O . TYR A 1 80 ? -8.349 3.051 18.797 1.00 96.31 80 TYR A O 1
ATOM 640 N N . GLU A 1 81 ? -6.329 2.578 19.598 1.00 94.75 81 GLU A N 1
ATOM 641 C CA . GLU A 1 81 ? -6.700 1.221 20.045 1.00 94.75 81 GLU A CA 1
ATOM 642 C C . GLU A 1 81 ? -7.898 1.213 21.005 1.00 94.75 81 GLU A C 1
ATOM 644 O O . GLU A 1 81 ? -8.704 0.285 20.980 1.00 94.75 81 GLU A O 1
ATOM 649 N N . ARG A 1 82 ? -8.042 2.264 21.822 1.00 94.25 82 ARG A N 1
ATOM 650 C CA . ARG A 1 82 ? -9.129 2.401 22.803 1.00 94.25 82 ARG A CA 1
ATOM 651 C C . ARG A 1 82 ? -10.460 2.825 22.186 1.00 94.25 82 ARG A C 1
ATOM 653 O O . ARG A 1 82 ? -11.489 2.720 22.847 1.00 94.25 82 ARG A O 1
ATOM 660 N N . GLU A 1 83 ? -10.446 3.303 20.947 1.00 96.62 83 GLU A N 1
ATOM 661 C CA . GLU A 1 83 ? -11.635 3.807 20.271 1.00 96.62 83 GLU A CA 1
ATOM 662 C C . GLU A 1 83 ? -12.409 2.678 19.559 1.00 96.62 83 GLU A C 1
ATOM 664 O O . GLU A 1 83 ? -11.808 1.730 19.013 1.00 96.62 83 GLU A O 1
ATOM 669 N N . PRO A 1 84 ? -13.754 2.770 19.502 1.00 97.94 84 PRO A N 1
ATOM 670 C CA . PRO A 1 84 ? -14.566 1.838 18.733 1.00 97.94 84 PRO A CA 1
ATOM 671 C C . PRO A 1 84 ? -14.154 1.837 17.257 1.00 97.94 84 PRO A C 1
ATOM 673 O O . PRO A 1 84 ? -14.058 2.887 16.621 1.00 97.94 84 PRO A O 1
ATOM 676 N N . PHE A 1 85 ? -13.946 0.645 16.694 1.00 98.12 85 PHE A N 1
ATOM 677 C CA . PHE A 1 85 ? -13.438 0.489 15.328 1.00 98.12 85 PHE A CA 1
ATOM 678 C C . PHE A 1 85 ? -14.317 1.196 14.287 1.00 98.12 85 PHE A C 1
ATOM 680 O O . PHE A 1 85 ? -13.802 1.933 13.453 1.00 98.12 85 PHE A O 1
ATOM 687 N N . ALA A 1 86 ? -15.642 1.052 14.385 1.00 97.69 86 ALA A N 1
ATOM 688 C CA . ALA A 1 86 ? -16.582 1.720 13.484 1.00 97.69 86 ALA A CA 1
ATOM 689 C C . ALA A 1 86 ? -16.420 3.253 13.506 1.00 97.69 86 ALA A C 1
ATOM 691 O O . ALA A 1 86 ? -16.324 3.878 12.452 1.00 97.69 86 ALA A O 1
ATOM 692 N N . THR A 1 87 ? -16.272 3.848 14.695 1.00 96.94 87 THR A N 1
ATOM 693 C CA . THR A 1 87 ? -16.025 5.290 14.857 1.00 96.94 87 THR A CA 1
ATOM 694 C C . THR A 1 87 ? -14.725 5.721 14.181 1.00 96.94 87 THR A C 1
ATOM 696 O O . THR A 1 87 ? -14.671 6.770 13.534 1.00 96.94 87 THR A O 1
ATOM 699 N N . LEU A 1 88 ? -13.667 4.915 14.299 1.00 97.19 88 LEU A N 1
ATOM 700 C CA . LEU A 1 88 ? -12.398 5.188 13.628 1.00 97.19 88 LEU A CA 1
ATOM 701 C C . LEU A 1 88 ? -12.549 5.161 12.108 1.00 97.19 88 LEU A C 1
ATOM 703 O O . LEU A 1 88 ? -12.095 6.105 11.455 1.00 97.19 88 LEU A O 1
ATOM 707 N N . VAL A 1 89 ? -13.212 4.130 11.568 1.00 97.81 89 VAL A N 1
ATOM 708 C CA . VAL A 1 89 ? -13.451 3.977 10.126 1.00 97.81 89 VAL A CA 1
ATOM 709 C C . VAL A 1 89 ? -14.237 5.168 9.595 1.00 97.81 89 VAL A C 1
ATOM 711 O O . VAL A 1 89 ? -13.820 5.791 8.620 1.00 97.81 89 VAL A O 1
ATOM 714 N N . ASP A 1 90 ? -15.328 5.540 10.262 1.00 95.56 90 ASP A N 1
ATOM 715 C CA . ASP A 1 90 ? -16.171 6.652 9.832 1.00 95.56 90 ASP A CA 1
ATOM 716 C C . ASP A 1 90 ? -15.423 7.986 9.913 1.00 95.56 90 ASP A C 1
ATOM 718 O O . ASP A 1 90 ? -15.475 8.782 8.974 1.00 95.56 90 ASP A O 1
ATOM 722 N N . SER A 1 91 ? -14.638 8.217 10.973 1.00 93.56 91 SER A N 1
ATOM 723 C CA . SER A 1 91 ? -13.846 9.449 11.090 1.00 93.56 91 SER A CA 1
ATOM 724 C C . SER A 1 91 ? -12.715 9.539 10.058 1.00 93.56 91 SER A C 1
ATOM 726 O O . SER A 1 91 ? -12.297 10.640 9.687 1.00 93.56 91 SER A O 1
ATOM 728 N N . TRP A 1 92 ? -12.170 8.402 9.619 1.00 93.62 92 TRP A N 1
ATOM 729 C CA . TRP A 1 92 ? -11.163 8.355 8.563 1.00 93.62 92 TRP A CA 1
ATOM 730 C C . TRP A 1 92 ? -11.803 8.574 7.187 1.00 93.62 92 TRP A C 1
ATOM 732 O O . TRP A 1 92 ? -11.328 9.404 6.412 1.00 93.62 92 TRP A O 1
ATOM 742 N N . ALA A 1 93 ? -12.927 7.907 6.922 1.00 93.19 93 ALA A N 1
ATOM 743 C CA . ALA A 1 93 ? -13.660 7.995 5.664 1.00 93.19 93 ALA A CA 1
ATOM 744 C C . ALA A 1 93 ? -14.255 9.387 5.411 1.00 93.19 93 ALA A C 1
ATOM 746 O O . ALA A 1 93 ? -14.193 9.880 4.289 1.00 93.19 93 ALA A O 1
ATOM 747 N N . ALA A 1 94 ? -14.799 10.033 6.449 1.00 87.94 94 ALA A N 1
ATOM 748 C CA . ALA A 1 94 ? -15.465 11.334 6.345 1.00 87.94 94 ALA A CA 1
ATOM 749 C C . ALA A 1 94 ? -14.519 12.487 5.989 1.00 87.94 94 ALA A C 1
ATOM 751 O O . ALA A 1 94 ? -14.965 13.571 5.611 1.00 87.94 94 ALA A O 1
ATOM 752 N N . ARG A 1 95 ? -13.205 12.292 6.122 1.00 77.50 95 ARG A N 1
ATOM 753 C CA . ARG A 1 95 ? -12.244 13.314 5.733 1.00 77.50 95 ARG A CA 1
ATOM 754 C C . ARG A 1 95 ? -12.081 13.294 4.225 1.00 77.50 95 ARG A C 1
ATOM 756 O O . ARG A 1 95 ? -11.594 12.328 3.639 1.00 77.50 95 ARG A O 1
ATOM 763 N N . GLU A 1 96 ? -12.399 14.416 3.602 1.00 65.62 96 GLU A N 1
ATOM 764 C CA . GLU A 1 96 ? -11.815 14.749 2.312 1.00 65.62 96 GLU A CA 1
ATOM 765 C C . GLU A 1 96 ? -10.293 14.872 2.489 1.00 6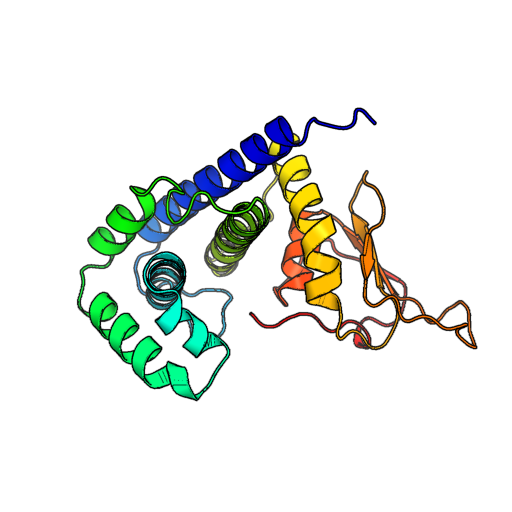5.62 96 GLU A C 1
ATOM 767 O O . GLU A 1 96 ? -9.825 15.233 3.571 1.00 65.62 96 GLU A O 1
ATOM 772 N N . SER A 1 97 ? -9.510 14.548 1.456 1.00 54.72 97 SER A N 1
ATOM 773 C CA . SER A 1 97 ? -8.035 14.618 1.422 1.00 54.72 97 SER A CA 1
ATOM 774 C C . SER A 1 97 ? -7.487 16.051 1.645 1.00 54.72 97 SER A C 1
ATOM 776 O O . SER A 1 97 ? -6.848 16.637 0.768 1.00 54.72 97 SER A O 1
ATOM 778 N N . GLN A 1 98 ? -7.743 16.640 2.812 1.00 47.59 98 GLN A N 1
ATOM 779 C CA . GLN A 1 98 ? -7.502 18.040 3.155 1.00 47.59 98 GLN A CA 1
ATOM 780 C C . GLN A 1 98 ? -6.344 18.224 4.139 1.00 47.59 98 GLN A C 1
ATOM 782 O O . GLN A 1 98 ? -6.031 19.359 4.500 1.00 47.59 98 GLN A O 1
ATOM 787 N N . TRP A 1 99 ? -5.654 17.157 4.555 1.00 45.09 99 TRP A N 1
ATOM 788 C CA . TRP A 1 99 ? -4.420 17.344 5.312 1.00 45.09 99 TRP A CA 1
ATOM 789 C C . TRP A 1 99 ? -3.279 17.761 4.374 1.00 45.09 99 TRP A C 1
ATOM 791 O O . TRP A 1 99 ? -2.591 16.947 3.771 1.00 45.09 99 TRP A O 1
ATOM 801 N N . LEU A 1 100 ? -3.167 19.092 4.285 1.00 47.84 100 LEU A N 1
ATOM 802 C CA . LEU A 1 100 ? -2.171 19.946 3.640 1.00 47.84 100 LEU A CA 1
ATOM 803 C C . LEU A 1 100 ? -2.308 20.103 2.107 1.00 47.84 100 LEU A C 1
ATOM 805 O O . LEU A 1 100 ? -1.969 19.209 1.338 1.00 47.84 100 LEU A O 1
ATOM 809 N N . PRO A 1 101 ? -2.699 21.300 1.612 1.00 41.53 101 PRO A N 1
ATOM 810 C CA . PRO A 1 101 ? -2.760 21.627 0.179 1.00 41.53 101 PRO A CA 1
ATOM 811 C C . PRO A 1 101 ? -1.398 21.641 -0.541 1.00 41.53 101 PRO A C 1
ATOM 813 O O . PRO A 1 101 ? -1.299 22.138 -1.665 1.00 41.53 101 PRO A O 1
ATOM 816 N N . MET A 1 102 ? -0.325 21.156 0.079 1.00 44.69 102 MET A N 1
ATOM 817 C CA . MET A 1 102 ? 1.041 21.502 -0.290 1.00 44.69 102 MET A CA 1
ATOM 818 C C . MET A 1 102 ? 1.845 20.297 -0.759 1.00 44.69 102 MET A C 1
ATOM 820 O O . MET A 1 102 ? 2.829 19.947 -0.129 1.00 44.69 102 MET A O 1
ATOM 824 N N . ARG A 1 103 ? 1.481 19.797 -1.950 1.00 56.81 103 ARG A N 1
ATOM 825 C CA . ARG A 1 103 ? 2.334 19.262 -3.040 1.00 56.81 103 ARG A CA 1
ATOM 826 C C . ARG A 1 103 ? 1.610 18.108 -3.731 1.00 56.81 103 ARG A C 1
ATOM 828 O O . ARG A 1 103 ? 1.022 17.240 -3.109 1.00 56.81 103 ARG A O 1
ATOM 835 N N . LEU A 1 104 ? 1.675 18.079 -5.063 1.00 57.59 104 LEU A N 1
ATOM 836 C CA . LEU A 1 104 ? 1.180 16.953 -5.869 1.00 57.59 104 LEU A CA 1
ATOM 837 C C . LEU A 1 104 ? 1.763 15.602 -5.404 1.00 57.59 104 LEU A C 1
ATOM 839 O O . LEU A 1 104 ? 1.097 14.583 -5.539 1.00 57.59 104 LEU A O 1
ATOM 843 N N . ALA A 1 105 ? 2.981 15.617 -4.848 1.00 61.72 105 ALA A N 1
ATOM 844 C CA . ALA A 1 105 ? 3.619 14.449 -4.251 1.00 61.72 105 ALA A CA 1
ATOM 845 C C . ALA A 1 105 ? 2.745 13.825 -3.151 1.00 61.72 105 ALA A C 1
ATOM 847 O O . ALA A 1 105 ? 2.443 12.642 -3.237 1.00 61.72 105 ALA A O 1
ATOM 848 N N . ASP A 1 106 ? 2.243 14.624 -2.208 1.00 69.88 106 ASP A N 1
ATOM 849 C CA . ASP A 1 106 ? 1.428 14.150 -1.081 1.00 69.88 106 ASP A CA 1
ATOM 850 C C . ASP A 1 106 ? 0.149 13.450 -1.561 1.00 69.88 106 ASP A C 1
ATOM 852 O O . ASP A 1 106 ? -0.258 12.423 -1.023 1.00 69.88 106 ASP A O 1
ATOM 856 N N . ARG A 1 107 ? -0.444 13.950 -2.653 1.00 75.06 107 ARG A N 1
ATOM 857 C CA . ARG A 1 107 ? -1.644 13.358 -3.264 1.00 75.06 107 ARG A CA 1
ATOM 858 C C . ARG A 1 107 ? -1.363 12.002 -3.904 1.00 75.06 107 ARG A C 1
ATOM 860 O O . ARG A 1 107 ? -2.172 11.095 -3.771 1.00 75.06 107 ARG A O 1
ATOM 867 N N . MET A 1 108 ? -0.226 11.868 -4.589 1.00 80.38 108 MET A N 1
ATOM 868 C CA . MET A 1 108 ? 0.187 10.599 -5.197 1.00 80.38 108 MET A CA 1
ATOM 869 C C . MET A 1 108 ? 0.495 9.549 -4.138 1.00 80.38 108 MET A C 1
ATOM 871 O O . MET A 1 108 ? 0.076 8.409 -4.294 1.00 80.38 108 MET A O 1
ATOM 875 N N . VAL A 1 109 ? 1.179 9.939 -3.057 1.00 83.19 109 VAL A N 1
ATOM 876 C CA . VAL A 1 109 ? 1.453 9.015 -1.953 1.00 83.19 109 VAL A CA 1
ATOM 877 C C . VAL A 1 109 ? 0.136 8.585 -1.307 1.00 83.19 109 VAL A C 1
ATOM 879 O O . VAL A 1 109 ? -0.078 7.396 -1.160 1.00 83.19 109 VAL A O 1
ATOM 882 N N . ASN A 1 110 ? -0.798 9.499 -1.021 1.00 85.94 110 ASN A N 1
ATOM 883 C CA . ASN A 1 110 ? -2.105 9.114 -0.469 1.00 85.94 110 ASN A CA 1
ATOM 884 C C . ASN A 1 110 ? -2.891 8.168 -1.390 1.00 85.94 110 ASN A C 1
ATOM 886 O O . ASN A 1 110 ? -3.478 7.206 -0.908 1.00 85.94 110 ASN A O 1
ATOM 890 N N . ALA A 1 111 ? -2.888 8.417 -2.703 1.00 88.62 111 ALA A N 1
ATOM 891 C CA . ALA A 1 111 ? -3.526 7.520 -3.662 1.00 88.62 111 ALA A CA 1
ATOM 892 C C . ALA A 1 111 ? -2.890 6.122 -3.647 1.00 88.62 111 ALA A C 1
ATOM 894 O O . ALA A 1 111 ? -3.615 5.132 -3.619 1.00 88.62 111 ALA A O 1
ATOM 895 N N . ALA A 1 112 ? -1.555 6.043 -3.626 1.00 91.75 112 ALA A N 1
ATOM 896 C 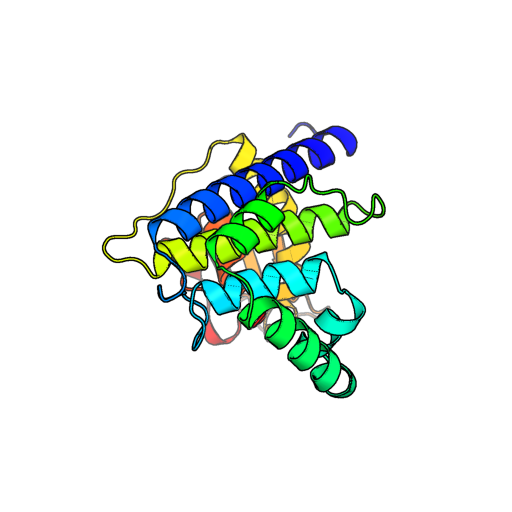CA . ALA A 1 112 ? -0.834 4.777 -3.545 1.00 91.75 112 ALA A CA 1
ATOM 897 C C . ALA A 1 112 ? -1.126 4.032 -2.237 1.00 91.75 112 ALA A C 1
ATOM 899 O O . ALA A 1 112 ? -1.410 2.847 -2.274 1.00 91.75 112 ALA A O 1
ATOM 900 N N . GLU A 1 113 ? -1.112 4.724 -1.101 1.00 92.06 113 GLU A N 1
ATOM 901 C CA . GLU A 1 113 ? -1.343 4.136 0.225 1.00 92.06 113 GLU A CA 1
ATOM 902 C C . GLU A 1 113 ? -2.751 3.565 0.351 1.00 92.06 113 GLU A C 1
ATOM 904 O O . GLU A 1 113 ? -2.921 2.423 0.763 1.00 92.06 113 GLU A O 1
ATOM 909 N N . HIS A 1 114 ? -3.771 4.328 -0.059 1.00 94.25 114 HIS A N 1
ATOM 910 C CA . HIS A 1 114 ? -5.141 3.822 -0.042 1.00 94.25 114 HIS A CA 1
ATOM 911 C C . HIS A 1 114 ? -5.308 2.644 -1.003 1.00 94.25 114 HIS A C 1
ATOM 913 O O . HIS A 1 114 ? -5.964 1.675 -0.648 1.00 94.25 114 HIS A O 1
ATOM 919 N N . PHE A 1 115 ? -4.706 2.710 -2.194 1.00 95.75 115 PHE A N 1
ATOM 920 C CA . PHE A 1 115 ? -4.750 1.621 -3.166 1.00 95.75 115 PHE A CA 1
ATOM 921 C C . PHE A 1 115 ? -4.093 0.340 -2.628 1.00 95.75 115 PHE A C 1
ATOM 923 O O . PHE A 1 115 ? -4.723 -0.713 -2.621 1.00 95.75 115 PHE A O 1
ATOM 930 N N . VAL A 1 116 ? -2.849 0.430 -2.148 1.00 95.81 116 VAL A N 1
ATOM 931 C CA . VAL A 1 116 ? -2.079 -0.719 -1.646 1.00 95.81 116 VAL A CA 1
ATOM 932 C C . VAL A 1 116 ? -2.775 -1.337 -0.444 1.00 95.81 116 VAL A C 1
ATOM 934 O O . VAL A 1 116 ? -3.012 -2.537 -0.445 1.00 95.81 116 VAL A O 1
ATOM 937 N N . HIS A 1 117 ? -3.184 -0.534 0.538 1.00 97.00 117 HIS A N 1
ATOM 938 C CA . HIS A 1 117 ? -3.839 -1.063 1.730 1.00 97.00 117 HIS A CA 1
ATOM 939 C C . HIS A 1 117 ? -5.265 -1.554 1.473 1.00 97.00 117 HIS A C 1
ATOM 941 O O . HIS A 1 117 ? -5.745 -2.438 2.178 1.00 97.00 117 HIS A O 1
ATOM 947 N N . HIS A 1 118 ? -5.941 -1.048 0.441 1.00 97.19 118 HIS A N 1
ATOM 948 C CA . HIS A 1 118 ? -7.178 -1.663 -0.023 1.00 97.19 118 HIS A CA 1
ATOM 949 C C . HIS A 1 118 ? -6.922 -3.064 -0.584 1.00 97.19 118 HIS A C 1
ATOM 951 O O . HIS A 1 118 ? -7.632 -4.004 -0.222 1.00 97.19 118 HIS A O 1
ATOM 957 N N . GLU A 1 119 ? -5.880 -3.233 -1.396 1.00 97.12 119 GLU A N 1
ATOM 958 C CA . GLU A 1 119 ? -5.470 -4.549 -1.885 1.00 97.12 119 GLU A CA 1
ATOM 959 C C . GLU A 1 119 ? -4.959 -5.455 -0.751 1.00 97.12 119 GLU A C 1
ATOM 961 O O . GLU A 1 119 ? -5.288 -6.637 -0.761 1.00 97.12 119 GLU A O 1
ATOM 966 N N . ASP A 1 120 ? -4.266 -4.927 0.265 1.00 97.38 120 ASP A N 1
ATOM 967 C CA . ASP A 1 120 ? -3.800 -5.706 1.426 1.00 97.38 120 ASP A CA 1
ATOM 968 C C . ASP A 1 120 ? -4.962 -6.349 2.191 1.00 97.38 120 ASP A C 1
ATOM 970 O O . ASP A 1 120 ? -4.850 -7.492 2.632 1.00 97.38 120 ASP A O 1
ATOM 974 N N . VAL A 1 121 ? -6.081 -5.635 2.352 1.00 97.62 121 VAL A N 1
ATOM 975 C CA . VAL A 1 121 ? -7.277 -6.196 2.996 1.00 97.62 121 VAL A CA 1
ATOM 976 C C . VAL A 1 121 ? -7.996 -7.145 2.040 1.00 97.62 121 VAL A C 1
ATOM 978 O O . VAL A 1 121 ? -8.312 -8.267 2.424 1.00 97.62 121 VAL A O 1
ATOM 981 N N . ARG A 1 122 ? -8.225 -6.747 0.778 1.00 96.75 122 ARG A N 1
ATOM 982 C CA . ARG A 1 122 ? -8.942 -7.590 -0.197 1.00 96.75 122 ARG A CA 1
ATOM 983 C C . ARG A 1 122 ? -8.257 -8.934 -0.416 1.00 96.75 122 ARG A C 1
ATOM 985 O O . ARG A 1 122 ? -8.933 -9.955 -0.397 1.00 96.75 122 ARG A O 1
ATOM 992 N N . ARG A 1 123 ? -6.941 -8.936 -0.633 1.00 96.44 123 ARG A N 1
ATOM 993 C CA . ARG A 1 123 ? -6.156 -10.138 -0.963 1.00 96.44 123 ARG A CA 1
ATOM 994 C C . ARG A 1 123 ? -5.956 -11.069 0.226 1.00 96.44 123 ARG A C 1
ATOM 996 O O .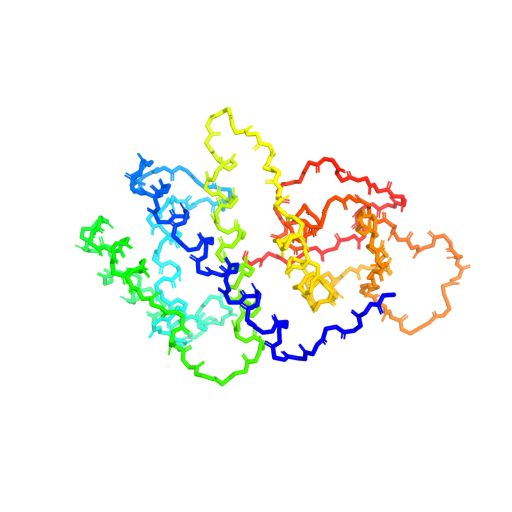 ARG A 1 123 ? -5.669 -12.247 0.035 1.00 96.44 123 ARG A O 1
ATOM 1003 N N . ALA A 1 124 ? -6.123 -10.562 1.444 1.00 95.94 124 ALA A N 1
ATOM 1004 C CA . ALA A 1 124 ? -6.122 -11.386 2.643 1.00 95.94 124 ALA A CA 1
ATOM 1005 C C . ALA A 1 124 ? -7.450 -12.129 2.855 1.00 95.94 124 ALA A C 1
ATOM 1007 O O . ALA A 1 124 ? -7.503 -13.066 3.654 1.00 95.94 124 ALA A O 1
ATOM 1008 N N . MET A 1 125 ? -8.523 -11.727 2.164 1.00 94.81 125 MET A N 1
ATOM 1009 C CA . MET A 1 125 ? -9.815 -12.394 2.289 1.00 94.81 125 MET A CA 1
ATOM 1010 C C . MET A 1 125 ? -9.845 -13.715 1.510 1.00 94.81 125 MET A C 1
ATOM 1012 O O . MET A 1 125 ? -9.203 -13.848 0.460 1.00 94.81 125 MET A O 1
ATOM 1016 N N . PRO A 1 126 ? -10.631 -14.702 1.977 1.00 90.56 126 PRO A N 1
ATOM 1017 C CA . PRO A 1 126 ? -10.913 -15.896 1.192 1.00 90.56 126 PRO A CA 1
ATOM 1018 C C . PRO A 1 126 ? -11.525 -15.531 -0.167 1.00 90.56 126 PRO A C 1
ATOM 1020 O O . PRO A 1 126 ? -12.343 -14.620 -0.248 1.00 90.56 126 PRO A O 1
ATOM 1023 N N . GLN A 1 127 ? -11.181 -16.288 -1.215 1.00 87.94 127 GLN A N 1
ATOM 1024 C CA . GLN A 1 127 ? -11.773 -16.151 -2.560 1.00 87.94 127 GLN A CA 1
ATOM 1025 C C . GLN A 1 127 ? -11.581 -14.767 -3.202 1.00 87.94 127 GLN A C 1
ATOM 1027 O O . GLN A 1 127 ? -12.394 -14.336 -4.021 1.00 87.94 127 GLN A O 1
ATOM 1032 N N . TRP A 1 128 ? -10.523 -14.047 -2.826 1.00 93.50 128 TRP A N 1
ATOM 1033 C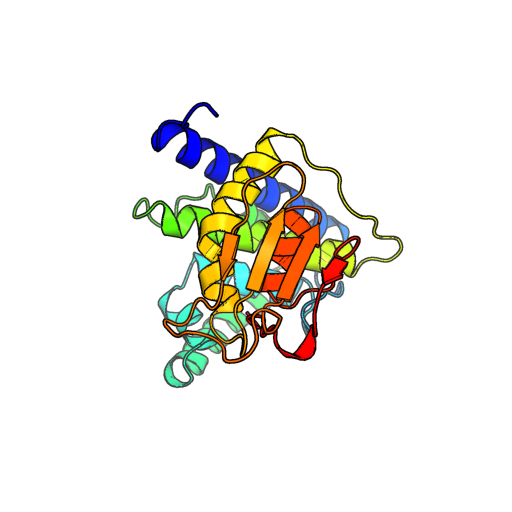 CA . TRP A 1 128 ? -10.181 -12.811 -3.512 1.00 93.50 128 TRP A CA 1
ATOM 1034 C C . TRP A 1 128 ? -9.837 -13.090 -4.981 1.00 93.50 128 TRP A C 1
ATOM 1036 O O . TRP A 1 128 ? -9.232 -14.108 -5.313 1.00 93.50 128 TRP A O 1
ATOM 1046 N N . GLU A 1 129 ? -10.192 -12.146 -5.848 1.00 90.62 129 GLU A N 1
ATOM 1047 C CA . GLU A 1 129 ? -9.877 -12.187 -7.274 1.00 90.62 129 GLU A CA 1
ATOM 1048 C C . GLU A 1 129 ? -9.258 -10.852 -7.713 1.00 90.62 129 GLU A C 1
ATOM 1050 O O . GLU A 1 129 ? -9.599 -9.801 -7.143 1.00 90.62 129 GLU A O 1
ATOM 1055 N N . PRO A 1 130 ? -8.372 -10.853 -8.726 1.00 90.19 130 PRO A N 1
ATOM 1056 C CA . PRO A 1 130 ? -7.785 -9.632 -9.263 1.00 90.19 130 PRO A CA 1
ATOM 1057 C C . PRO A 1 130 ? -8.861 -8.667 -9.769 1.00 90.19 130 PRO A C 1
ATOM 1059 O O . PRO A 1 130 ? -9.769 -9.042 -10.515 1.00 90.19 130 PRO A O 1
ATOM 1062 N N . ARG A 1 131 ? -8.760 -7.396 -9.375 1.00 89.06 131 ARG A N 1
ATOM 1063 C CA . ARG A 1 131 ? -9.719 -6.363 -9.777 1.00 89.06 131 ARG A CA 1
ATOM 1064 C C . ARG A 1 131 ? -9.428 -5.852 -11.188 1.00 89.06 131 ARG A C 1
ATOM 1066 O O . ARG A 1 131 ? -8.280 -5.620 -11.554 1.00 89.06 131 ARG A O 1
ATOM 1073 N N . GLN A 1 132 ? -10.493 -5.603 -11.947 1.00 84.81 132 GLN A N 1
ATOM 1074 C CA . GLN A 1 132 ? -10.430 -4.806 -13.171 1.00 84.81 132 GLN A CA 1
ATOM 1075 C C . GLN A 1 132 ? -10.634 -3.324 -12.850 1.00 84.81 132 GLN A C 1
ATOM 1077 O O . GLN A 1 132 ? -11.494 -2.963 -12.043 1.00 84.81 132 GLN A O 1
ATOM 1082 N N . TYR A 1 133 ? -9.853 -2.469 -13.499 1.00 87.12 133 TYR A N 1
ATOM 1083 C CA . TYR A 1 133 ? -9.860 -1.025 -13.290 1.00 87.12 133 TYR A CA 1
ATOM 1084 C C . TYR A 1 133 ? -10.500 -0.318 -14.482 1.00 87.12 133 TYR A C 1
ATOM 1086 O O . TYR A 1 133 ? -10.380 -0.773 -15.620 1.00 87.12 133 TYR A O 1
ATOM 1094 N N . SER A 1 134 ? -11.159 0.820 -14.243 1.00 89.38 134 SER A N 1
ATOM 1095 C CA . SER A 1 134 ? -11.532 1.697 -15.355 1.00 89.38 134 SER A CA 1
ATOM 1096 C C . SER A 1 134 ? -10.271 2.285 -15.996 1.00 89.38 134 SER A C 1
ATOM 1098 O O . SER A 1 134 ? -9.237 2.430 -15.336 1.00 89.38 134 SER A O 1
ATOM 1100 N N . ALA A 1 135 ? -10.358 2.684 -17.265 1.00 87.94 135 ALA A N 1
ATOM 1101 C CA . ALA A 1 135 ? -9.231 3.294 -17.971 1.00 87.94 135 ALA A CA 1
ATOM 1102 C C . ALA A 1 135 ? -8.686 4.539 -17.236 1.00 87.94 135 ALA A C 1
ATOM 1104 O O . ALA A 1 135 ? -7.478 4.769 -17.196 1.00 87.94 135 ALA A O 1
ATOM 1105 N N . GLU A 1 136 ? -9.562 5.319 -16.596 1.00 88.75 136 GLU A N 1
ATOM 1106 C CA . GLU A 1 136 ? -9.202 6.504 -15.811 1.00 88.75 136 GLU A CA 1
ATOM 1107 C C . GLU A 1 136 ? -8.432 6.154 -14.529 1.00 88.75 136 GLU A C 1
ATOM 1109 O O . GLU A 1 136 ? -7.494 6.867 -14.146 1.00 88.75 136 GLU A O 1
ATOM 1114 N N . MET A 1 137 ? -8.806 5.056 -13.864 1.00 89.75 137 MET A N 1
ATOM 1115 C CA . MET A 1 137 ? -8.087 4.550 -12.693 1.00 89.75 137 MET A CA 1
ATOM 1116 C C . MET A 1 137 ? -6.711 4.029 -13.098 1.00 89.75 137 MET A C 1
ATOM 1118 O O . MET A 1 137 ? -5.718 4.386 -12.465 1.00 89.75 137 MET A O 1
ATOM 1122 N N . GLU A 1 138 ? -6.623 3.263 -14.187 1.00 91.62 138 GLU A N 1
ATOM 1123 C CA . GLU A 1 138 ? -5.340 2.796 -14.714 1.00 91.62 138 GLU A CA 1
ATOM 1124 C C . GLU A 1 138 ? -4.425 3.953 -15.126 1.00 91.62 138 GLU A C 1
ATOM 1126 O O . GLU A 1 138 ? -3.219 3.909 -14.881 1.00 91.62 138 GLU A O 1
ATOM 1131 N N . ASP A 1 139 ? -4.979 5.013 -15.722 1.00 91.88 139 ASP A N 1
ATOM 1132 C CA . ASP A 1 139 ? -4.227 6.222 -16.063 1.00 91.88 139 ASP A CA 1
ATOM 1133 C C . ASP A 1 139 ? -3.656 6.905 -14.822 1.00 91.88 139 ASP A C 1
ATOM 1135 O O . ASP A 1 139 ? -2.496 7.327 -14.815 1.00 91.88 139 ASP A O 1
ATOM 1139 N N . SER A 1 140 ? -4.443 6.971 -13.753 1.00 92.44 140 SER A N 1
ATOM 1140 C CA . SER A 1 140 ? -4.009 7.534 -12.475 1.00 92.44 140 SER A CA 1
ATOM 1141 C C . SER A 1 140 ? -2.934 6.665 -11.811 1.00 92.44 140 SER A C 1
ATOM 1143 O O . SER A 1 140 ? -1.905 7.192 -11.380 1.00 92.44 140 SER A O 1
ATOM 1145 N N . LEU A 1 141 ? -3.106 5.339 -11.807 1.00 93.75 141 LEU A N 1
ATOM 1146 C CA . LEU A 1 141 ? -2.110 4.385 -11.311 1.00 93.75 141 LEU A CA 1
ATOM 1147 C C . LEU A 1 141 ? -0.811 4.448 -12.118 1.00 93.75 141 LEU A C 1
ATOM 1149 O O . LEU A 1 141 ? 0.265 4.409 -11.532 1.00 93.75 141 LEU A O 1
ATOM 1153 N N . ALA A 1 142 ? -0.872 4.629 -13.437 1.00 93.75 142 ALA A N 1
ATOM 1154 C CA . ALA A 1 142 ? 0.319 4.789 -14.270 1.00 93.75 142 ALA A CA 1
ATOM 1155 C C . ALA A 1 142 ? 1.120 6.035 -13.918 1.00 93.75 142 ALA A C 1
ATOM 1157 O O . ALA A 1 142 ? 2.346 5.982 -13.827 1.00 93.75 142 ALA A O 1
ATOM 1158 N N . VAL A 1 143 ? 0.439 7.148 -13.660 1.00 92.50 143 VAL A N 1
ATOM 1159 C CA . VAL A 1 143 ? 1.091 8.388 -13.230 1.00 92.50 143 VAL A CA 1
ATOM 1160 C C . VAL A 1 143 ? 1.780 8.202 -11.876 1.00 92.50 143 VAL A C 1
ATOM 1162 O O . VAL A 1 143 ? 2.884 8.713 -11.678 1.00 92.50 143 VAL A O 1
ATOM 1165 N N . ILE A 1 144 ? 1.151 7.470 -10.955 1.00 93.12 144 ILE A N 1
ATOM 1166 C CA . ILE A 1 144 ? 1.728 7.124 -9.651 1.00 93.12 144 ILE A CA 1
ATOM 1167 C C . ILE A 1 144 ? 2.939 6.197 -9.840 1.00 93.12 144 ILE A C 1
ATOM 1169 O O . ILE A 1 144 ? 4.027 6.500 -9.348 1.00 93.12 144 ILE A O 1
ATOM 1173 N N . ALA A 1 145 ? 2.792 5.124 -10.618 1.00 94.56 145 ALA A N 1
ATOM 1174 C CA . ALA A 1 145 ? 3.830 4.134 -10.892 1.00 94.56 145 ALA A CA 1
ATOM 1175 C C . ALA A 1 145 ? 5.076 4.757 -11.542 1.00 94.56 145 ALA A C 1
ATOM 1177 O O . ALA A 1 145 ? 6.192 4.511 -11.084 1.00 94.56 145 ALA A O 1
ATOM 1178 N N . GLU A 1 146 ? 4.907 5.641 -12.533 1.00 93.94 146 GLU A N 1
ATOM 1179 C CA . GLU A 1 146 ? 6.007 6.380 -13.178 1.00 93.94 146 GLU A CA 1
ATOM 1180 C C . GLU A 1 146 ? 6.858 7.182 -12.180 1.00 93.94 146 GLU A C 1
ATOM 1182 O O . GLU A 1 146 ? 8.040 7.435 -12.428 1.00 93.94 146 GLU A O 1
ATOM 1187 N N . ARG A 1 147 ? 6.268 7.613 -11.060 1.00 91.56 147 ARG A N 1
ATOM 1188 C CA . ARG A 1 147 ? 6.936 8.419 -10.032 1.00 91.56 147 ARG A CA 1
ATOM 1189 C C . ARG A 1 147 ? 7.472 7.589 -8.879 1.00 91.56 147 ARG A C 1
ATOM 1191 O O . ARG A 1 147 ? 8.552 7.900 -8.382 1.00 91.56 147 ARG A O 1
ATOM 1198 N N . MET A 1 148 ? 6.731 6.572 -8.453 1.00 92.44 148 MET A N 1
ATOM 1199 C CA . MET A 1 148 ? 7.044 5.811 -7.248 1.00 92.44 148 MET A CA 1
ATOM 1200 C C . MET A 1 148 ? 7.940 4.609 -7.525 1.00 92.44 148 MET A C 1
ATOM 1202 O O . MET A 1 148 ? 8.881 4.398 -6.766 1.00 92.44 148 MET A O 1
ATOM 1206 N N . LEU A 1 149 ? 7.748 3.873 -8.624 1.00 95.50 149 LEU A N 1
ATOM 1207 C CA . LEU A 1 149 ? 8.541 2.668 -8.900 1.00 95.50 149 LEU A CA 1
ATOM 1208 C C . LEU A 1 149 ? 10.056 2.913 -8.947 1.00 95.50 149 LEU A C 1
ATOM 1210 O O . LEU A 1 149 ? 10.789 2.130 -8.341 1.00 95.50 149 LEU A O 1
ATOM 1214 N N . PRO A 1 150 ? 10.571 4.006 -9.549 1.00 95.19 150 PRO A N 1
ATOM 1215 C CA . PRO A 1 150 ? 12.003 4.294 -9.494 1.00 95.19 150 PRO A CA 1
ATOM 1216 C C . PRO A 1 150 ? 12.541 4.486 -8.071 1.00 95.19 150 PRO A C 1
ATOM 1218 O O . PRO A 1 150 ? 13.707 4.187 -7.828 1.00 95.19 150 PRO A O 1
ATOM 1221 N N . LEU A 1 151 ? 11.714 4.981 -7.141 1.00 93.06 151 LEU A N 1
ATOM 1222 C CA . LEU A 1 151 ? 12.073 5.175 -5.734 1.00 93.06 151 LEU A CA 1
ATOM 1223 C C . LEU A 1 151 ? 11.969 3.871 -4.942 1.00 93.06 151 LEU A C 1
ATOM 1225 O O . LEU A 1 151 ? 12.879 3.557 -4.176 1.00 93.06 151 LEU A O 1
ATOM 1229 N N . LEU A 1 152 ? 10.889 3.119 -5.149 1.00 94.25 152 LEU A N 1
ATOM 1230 C CA . LEU A 1 152 ? 10.608 1.856 -4.469 1.00 94.25 152 LEU A CA 1
ATOM 1231 C C . LEU A 1 152 ? 11.640 0.783 -4.838 1.00 94.25 152 LEU A C 1
ATOM 1233 O O . LEU A 1 152 ? 12.177 0.110 -3.968 1.00 94.25 152 LEU A O 1
ATOM 1237 N N . LEU A 1 153 ? 12.012 0.707 -6.118 1.00 95.56 153 LEU A N 1
ATOM 1238 C CA . LEU A 1 153 ? 12.953 -0.288 -6.635 1.00 95.56 153 LEU A CA 1
ATOM 1239 C C . LEU A 1 153 ? 14.411 0.193 -6.651 1.00 95.56 153 LEU A C 1
ATOM 1241 O O . LEU A 1 153 ? 15.285 -0.504 -7.167 1.00 95.56 153 LEU A O 1
ATOM 1245 N N . ARG A 1 154 ? 14.720 1.378 -6.102 1.00 94.19 154 ARG A N 1
ATOM 1246 C CA . ARG A 1 154 ? 16.054 2.015 -6.207 1.00 94.19 154 ARG A CA 1
ATOM 1247 C C . ARG A 1 154 ? 17.202 1.180 -5.634 1.00 94.19 154 ARG A C 1
ATOM 1249 O O . ARG A 1 154 ? 18.356 1.397 -6.000 1.00 94.19 154 ARG A O 1
ATOM 1256 N N . LYS A 1 155 ? 16.898 0.282 -4.692 1.00 93.50 155 LYS A N 1
ATOM 1257 C CA . LYS A 1 155 ? 17.880 -0.583 -4.023 1.00 93.50 155 LYS A CA 1
ATOM 1258 C C . LYS A 1 155 ? 18.221 -1.833 -4.838 1.00 93.50 155 LYS A C 1
ATOM 1260 O O . LYS A 1 155 ? 19.157 -2.533 -4.460 1.00 93.50 155 LYS A O 1
ATOM 1265 N N . SER A 1 156 ? 17.525 -2.074 -5.953 1.00 94.31 156 SER A N 1
ATOM 1266 C CA . SER A 1 156 ? 17.801 -3.197 -6.850 1.00 94.31 156 SER A CA 1
ATOM 1267 C C . SER A 1 156 ? 19.271 -3.207 -7.277 1.00 94.31 156 SER A C 1
ATOM 1269 O O . SER A 1 156 ? 19.916 -2.162 -7.448 1.00 94.31 156 SER A O 1
ATOM 1271 N N . THR A 1 157 ? 19.828 -4.408 -7.401 1.00 92.06 157 THR A N 1
ATOM 1272 C CA . THR A 1 157 ? 21.256 -4.607 -7.690 1.00 92.06 157 THR A CA 1
ATOM 1273 C C . THR A 1 157 ? 21.572 -4.535 -9.181 1.00 92.06 157 THR A C 1
ATOM 1275 O O . THR A 1 157 ? 22.735 -4.382 -9.547 1.00 92.06 157 THR A O 1
ATOM 1278 N N . ARG A 1 158 ? 20.547 -4.619 -10.036 1.00 90.81 158 ARG A N 1
ATOM 1279 C CA . ARG A 1 158 ? 20.621 -4.422 -11.489 1.00 90.81 158 ARG A CA 1
ATOM 1280 C C . ARG A 1 158 ? 19.582 -3.387 -11.935 1.00 90.81 158 ARG A C 1
ATOM 1282 O O . ARG A 1 158 ? 18.605 -3.187 -11.210 1.00 90.81 158 ARG A O 1
ATOM 1289 N N . PRO A 1 159 ? 19.766 -2.746 -13.104 1.00 92.75 159 PRO A N 1
ATOM 1290 C CA . PRO A 1 159 ? 18.712 -1.957 -13.725 1.00 92.75 159 PRO A CA 1
ATOM 1291 C C . PRO A 1 159 ? 17.446 -2.795 -13.910 1.00 92.75 159 PRO A C 1
ATOM 1293 O O . PRO A 1 159 ? 17.512 -3.952 -14.335 1.00 92.75 159 PRO A O 1
ATOM 1296 N N . VAL A 1 160 ? 16.302 -2.189 -13.605 1.00 95.00 160 VAL A N 1
ATOM 1297 C CA . VAL A 1 160 ? 14.988 -2.813 -13.755 1.00 95.00 160 VAL A CA 1
ATOM 1298 C C . VAL A 1 160 ? 14.181 -1.994 -14.751 1.00 95.00 160 VAL A C 1
ATOM 1300 O O . VAL A 1 160 ? 13.969 -0.794 -14.562 1.00 95.00 160 VAL A O 1
ATOM 1303 N N . VAL A 1 161 ? 13.744 -2.631 -15.831 1.00 95.81 161 VAL A N 1
ATOM 1304 C CA . VAL A 1 161 ? 12.875 -2.031 -16.841 1.00 95.81 161 VAL A CA 1
ATOM 1305 C C . VAL A 1 161 ? 11.467 -2.545 -16.600 1.00 95.81 161 VAL A C 1
ATOM 1307 O O . VAL A 1 161 ? 11.126 -3.670 -16.947 1.00 95.81 161 VAL A O 1
ATOM 1310 N N . VAL A 1 162 ? 10.638 -1.703 -16.001 1.00 97.62 162 VAL A N 1
ATOM 1311 C CA . VAL A 1 162 ? 9.232 -2.015 -15.780 1.00 97.62 162 VAL A CA 1
ATOM 1312 C C . VAL A 1 162 ? 8.443 -1.639 -17.032 1.00 97.62 162 VAL A C 1
ATOM 1314 O O . VAL A 1 162 ? 8.566 -0.525 -17.541 1.00 97.62 162 VAL A O 1
ATOM 1317 N N . VAL A 1 163 ? 7.635 -2.557 -17.544 1.00 97.31 163 VAL A N 1
ATOM 1318 C CA . VAL A 1 163 ? 6.869 -2.423 -18.785 1.00 97.31 163 VAL A CA 1
ATOM 1319 C C . VAL A 1 163 ? 5.390 -2.653 -18.468 1.00 97.31 163 VAL A C 1
ATOM 1321 O O . VAL A 1 163 ? 4.923 -3.788 -18.531 1.00 97.31 163 VAL A O 1
ATOM 1324 N N . PRO A 1 164 ? 4.644 -1.595 -18.101 1.00 96.50 164 PRO A N 1
ATOM 1325 C CA . PRO A 1 164 ? 3.215 -1.728 -17.866 1.00 96.50 164 PRO A CA 1
ATOM 1326 C C . PRO A 1 164 ? 2.459 -1.967 -19.176 1.00 96.50 164 PRO A C 1
ATOM 1328 O O . PRO A 1 164 ? 2.796 -1.374 -20.208 1.00 96.50 164 PRO A O 1
ATOM 1331 N N . ASP A 1 165 ? 1.417 -2.794 -19.120 1.00 93.88 165 ASP A N 1
ATOM 1332 C CA . ASP A 1 165 ? 0.617 -3.175 -20.287 1.00 93.88 165 ASP A CA 1
ATOM 1333 C C . ASP A 1 165 ? 0.074 -1.954 -21.042 1.00 93.88 165 ASP A C 1
ATOM 1335 O O . ASP A 1 165 ? -0.504 -1.035 -20.460 1.00 93.88 165 ASP A O 1
ATOM 1339 N N . GLY A 1 166 ? 0.305 -1.917 -22.360 1.00 91.69 166 GLY A N 1
ATOM 1340 C CA . GLY A 1 166 ? -0.153 -0.832 -23.238 1.00 91.69 166 GLY A CA 1
ATOM 1341 C C . GLY A 1 166 ? 0.453 0.551 -22.951 1.00 91.69 166 GLY A C 1
ATOM 1342 O O . GLY A 1 166 ? -0.002 1.547 -23.520 1.00 91.69 166 GLY A O 1
ATOM 1343 N N . ARG A 1 167 ? 1.468 0.651 -22.081 1.00 92.75 167 ARG A N 1
ATOM 1344 C CA . ARG A 1 167 ? 2.013 1.923 -21.581 1.00 92.75 167 ARG A CA 1
ATOM 1345 C C . ARG A 1 167 ? 3.522 2.031 -21.795 1.00 92.75 167 ARG A C 1
ATOM 1347 O O . ARG A 1 167 ? 4.211 1.116 -22.239 1.00 92.75 167 ARG A O 1
ATOM 1354 N N . LYS A 1 168 ? 4.056 3.225 -21.527 1.00 92.62 168 LYS A N 1
ATOM 1355 C CA . LYS A 1 168 ? 5.489 3.499 -21.660 1.00 92.62 168 LYS A CA 1
ATOM 1356 C C . LYS A 1 168 ? 6.267 2.775 -20.556 1.00 92.62 168 LYS A C 1
ATOM 1358 O O . LYS A 1 168 ? 5.883 2.832 -19.393 1.00 92.62 168 LYS A O 1
ATOM 1363 N N . ARG A 1 169 ? 7.419 2.199 -20.915 1.00 95.44 169 ARG A N 1
ATOM 1364 C CA . ARG A 1 169 ? 8.360 1.628 -19.942 1.00 95.44 169 ARG A CA 1
ATOM 1365 C C . ARG A 1 169 ? 8.864 2.659 -18.924 1.00 95.44 169 ARG A C 1
ATOM 1367 O O . ARG A 1 169 ? 9.148 3.812 -19.274 1.00 95.44 169 ARG A O 1
ATOM 1374 N N . ILE A 1 170 ? 9.066 2.196 -17.700 1.00 96.25 170 ILE A N 1
ATOM 1375 C CA . ILE A 1 170 ? 9.611 2.924 -16.558 1.00 96.25 170 ILE A CA 1
ATOM 1376 C C . ILE A 1 170 ? 10.973 2.310 -16.234 1.00 96.25 170 ILE A C 1
ATOM 1378 O O . ILE A 1 170 ? 11.111 1.094 -16.141 1.00 96.25 170 ILE A O 1
ATOM 1382 N N . LEU A 1 171 ? 11.994 3.152 -16.097 1.00 94.19 171 LEU A N 1
ATOM 1383 C CA . LEU A 1 171 ? 13.341 2.706 -15.761 1.00 94.19 171 LEU A CA 1
ATOM 1384 C C . LEU A 1 171 ? 13.594 2.915 -14.265 1.00 94.19 171 LEU A C 1
ATOM 1386 O O . LEU A 1 171 ? 13.406 4.018 -13.746 1.00 94.19 171 LEU A O 1
ATOM 1390 N N . CYS A 1 172 ? 14.030 1.861 -13.585 1.00 93.25 172 CYS A N 1
ATOM 1391 C CA . CYS A 1 172 ? 14.296 1.836 -12.153 1.00 93.25 172 CYS A CA 1
ATOM 1392 C C . CYS A 1 172 ? 15.715 1.321 -11.878 1.00 93.25 172 CYS A C 1
ATOM 1394 O O . CYS A 1 172 ? 16.286 0.589 -12.686 1.00 93.25 172 CYS A O 1
ATOM 1396 N N . ALA A 1 173 ? 16.287 1.717 -10.733 1.00 88.25 173 ALA A N 1
ATOM 1397 C CA . ALA A 1 173 ? 17.663 1.377 -10.346 1.00 88.25 173 ALA A CA 1
ATOM 1398 C C . ALA A 1 173 ? 18.709 1.633 -11.453 1.00 88.25 173 ALA A C 1
ATOM 1400 O O . ALA A 1 173 ? 19.702 0.914 -11.571 1.00 88.25 173 ALA A O 1
ATOM 1401 N N . ASP A 1 174 ? 18.489 2.679 -12.255 1.00 82.00 174 ASP A N 1
ATOM 1402 C CA . ASP A 1 174 ? 19.404 3.092 -13.314 1.00 82.00 174 ASP A CA 1
ATOM 1403 C C . ASP A 1 174 ? 20.679 3.677 -12.703 1.00 82.00 174 ASP A C 1
ATOM 1405 O O . ASP A 1 174 ? 20.722 4.831 -12.264 1.00 82.00 174 ASP A O 1
ATOM 1409 N N . ARG A 1 175 ? 21.720 2.852 -12.608 1.00 71.69 175 ARG A N 1
ATOM 1410 C CA . ARG A 1 175 ? 23.046 3.294 -12.180 1.00 71.69 175 ARG A CA 1
ATOM 1411 C C . ARG A 1 175 ? 23.855 3.620 -13.425 1.00 71.69 175 ARG A C 1
ATOM 1413 O O . ARG A 1 175 ? 24.010 2.780 -14.305 1.00 71.69 175 ARG A O 1
ATOM 1420 N N . ARG A 1 176 ? 24.421 4.830 -13.474 1.00 60.59 176 ARG A N 1
ATOM 1421 C CA . ARG A 1 176 ? 25.337 5.233 -14.551 1.00 60.59 176 ARG A CA 1
ATOM 1422 C C . ARG A 1 176 ? 26.515 4.255 -14.621 1.00 60.59 176 ARG A C 1
ATOM 1424 O O . ARG A 1 176 ? 27.286 4.156 -13.671 1.00 60.59 176 ARG A O 1
ATOM 1431 N N . GLY A 1 177 ? 26.657 3.567 -15.749 1.00 60.53 177 GLY A N 1
ATOM 1432 C CA . GLY A 1 177 ? 27.750 2.636 -16.025 1.00 60.53 177 GLY A CA 1
ATOM 1433 C C . GLY A 1 177 ? 27.450 1.774 -17.250 1.00 60.53 177 GLY A C 1
ATOM 1434 O O . GLY A 1 177 ? 26.291 1.555 -17.590 1.00 60.53 177 GLY A O 1
ATOM 1435 N N . VAL A 1 178 ? 28.490 1.291 -17.930 1.00 55.09 178 VAL A N 1
ATOM 1436 C CA . VAL A 1 178 ? 28.339 0.280 -18.984 1.00 55.09 178 VAL A CA 1
ATOM 1437 C C . VAL A 1 178 ? 28.402 -1.074 -18.296 1.00 55.09 178 VAL A C 1
ATOM 1439 O O . VAL A 1 178 ? 29.432 -1.436 -17.724 1.00 55.09 178 VAL A O 1
ATOM 1442 N N . THR A 1 179 ? 27.295 -1.811 -18.300 1.00 55.97 179 THR A N 1
ATOM 1443 C CA . THR A 1 179 ? 27.335 -3.207 -17.870 1.00 55.97 179 THR A CA 1
ATOM 1444 C C . THR A 1 179 ? 28.303 -3.985 -18.768 1.00 55.97 179 THR A C 1
ATOM 1446 O O . THR A 1 179 ? 28.311 -3.816 -19.987 1.00 55.97 179 THR A O 1
ATOM 1449 N N . LYS A 1 180 ? 29.121 -4.860 -18.172 1.00 57.75 180 LYS A N 1
ATOM 1450 C CA . LYS A 1 180 ? 30.015 -5.749 -18.930 1.00 57.75 180 LYS A CA 1
ATOM 1451 C C . LYS A 1 180 ? 29.237 -6.783 -19.762 1.00 57.75 180 LYS A C 1
ATOM 1453 O O . LYS A 1 180 ? 29.819 -7.372 -20.668 1.00 57.75 180 LYS A O 1
ATOM 1458 N N . ARG A 1 181 ? 27.942 -6.993 -19.482 1.00 62.53 181 ARG A N 1
ATOM 1459 C CA . ARG A 1 181 ? 27.015 -7.812 -20.280 1.00 62.53 181 ARG A CA 1
ATOM 1460 C C . ARG A 1 181 ? 25.690 -7.075 -20.472 1.00 62.53 181 ARG A C 1
ATOM 1462 O O . ARG A 1 181 ? 25.001 -6.774 -19.502 1.00 62.53 181 ARG A O 1
ATOM 1469 N N . GLY A 1 182 ? 25.276 -6.852 -21.720 1.00 60.25 182 GLY A N 1
ATOM 1470 C CA . GLY A 1 182 ? 23.982 -6.220 -22.033 1.00 60.25 182 GLY A CA 1
ATOM 1471 C C . GLY A 1 182 ? 22.752 -6.950 -21.464 1.00 60.25 182 GLY A C 1
ATOM 1472 O O . GLY A 1 182 ? 21.683 -6.357 -21.395 1.00 60.25 182 GLY A O 1
ATOM 1473 N N . SER A 1 183 ? 22.916 -8.201 -21.017 1.00 64.75 183 SER A N 1
ATOM 1474 C CA . SER A 1 183 ? 21.900 -9.039 -20.367 1.00 64.75 183 SER A CA 1
ATOM 1475 C C . SER A 1 183 ? 21.721 -8.794 -18.860 1.00 64.75 183 SER A C 1
ATOM 1477 O O . SER A 1 183 ? 20.872 -9.431 -18.247 1.00 64.75 183 SER A O 1
ATOM 1479 N N . ASP A 1 184 ? 22.504 -7.912 -18.229 1.00 81.25 184 ASP A N 1
ATOM 1480 C CA . ASP A 1 184 ? 22.392 -7.617 -16.788 1.00 81.25 184 ASP A CA 1
ATOM 1481 C C . ASP A 1 184 ? 21.284 -6.585 -16.495 1.00 81.25 184 ASP A C 1
ATOM 1483 O O . ASP A 1 184 ? 21.484 -5.629 -15.747 1.00 81.25 184 ASP A O 1
ATOM 1487 N N . VAL A 1 185 ? 20.110 -6.770 -17.095 1.00 88.38 185 VAL A N 1
ATOM 1488 C CA . VAL A 1 185 ? 18.906 -5.951 -16.899 1.00 88.38 185 VAL A CA 1
ATOM 1489 C C . VAL A 1 185 ? 17.739 -6.895 -16.653 1.00 88.38 185 VAL A C 1
ATOM 1491 O O . VAL A 1 185 ? 17.625 -7.910 -17.334 1.00 88.38 185 VAL A O 1
ATOM 1494 N N . VAL A 1 186 ? 16.878 -6.566 -15.693 1.00 93.38 186 VAL A N 1
ATOM 1495 C CA . VAL A 1 186 ? 15.651 -7.332 -15.444 1.00 93.38 186 VAL A CA 1
ATOM 1496 C C . VAL A 1 186 ? 14.473 -6.567 -16.029 1.00 93.38 186 VAL A C 1
ATOM 1498 O O . VAL A 1 186 ? 14.282 -5.396 -15.700 1.00 93.38 186 VAL A O 1
ATOM 1501 N N . HIS A 1 187 ? 13.684 -7.205 -16.886 1.00 95.56 187 HIS A N 1
ATOM 1502 C CA . HIS A 1 187 ? 12.423 -6.649 -17.362 1.00 95.56 187 HIS A CA 1
ATOM 1503 C C . HIS A 1 187 ? 11.262 -7.240 -16.569 1.00 95.56 187 HIS A C 1
ATOM 1505 O O . HIS A 1 187 ? 11.244 -8.436 -16.282 1.00 95.56 187 HIS A O 1
ATOM 1511 N N . VAL A 1 188 ? 10.301 -6.392 -16.216 1.00 97.56 188 VAL A N 1
ATOM 1512 C CA . VAL A 1 188 ? 9.110 -6.772 -15.450 1.00 97.56 188 VAL A CA 1
ATOM 1513 C C . VAL A 1 188 ? 7.886 -6.294 -16.210 1.00 97.56 188 VAL A C 1
ATOM 1515 O O . VAL A 1 188 ? 7.785 -5.102 -16.494 1.00 97.56 188 VAL A O 1
ATOM 1518 N N . PHE A 1 189 ? 6.966 -7.196 -16.534 1.00 97.69 189 PHE A N 1
ATOM 1519 C CA . PHE A 1 189 ? 5.781 -6.903 -17.343 1.00 97.69 189 PHE A CA 1
ATOM 1520 C C . PHE A 1 189 ? 4.504 -7.194 -16.563 1.00 97.69 189 PHE A C 1
ATOM 1522 O O . PHE A 1 189 ? 4.490 -8.113 -15.745 1.00 97.69 189 PHE A O 1
ATOM 1529 N N . GLY A 1 190 ? 3.437 -6.448 -16.844 1.00 96.12 190 GLY A N 1
ATOM 1530 C CA . GLY A 1 190 ? 2.100 -6.731 -16.327 1.00 96.12 190 GLY A CA 1
ATOM 1531 C C . GLY A 1 190 ? 1.237 -5.487 -16.145 1.00 96.12 190 GLY A C 1
ATOM 1532 O O . GLY A 1 190 ? 1.606 -4.367 -16.524 1.00 96.12 190 GLY A O 1
ATOM 1533 N N . ALA A 1 191 ? 0.084 -5.686 -15.508 1.00 95.31 191 ALA A N 1
ATOM 1534 C CA . ALA A 1 191 ? -0.850 -4.614 -15.207 1.00 95.31 191 ALA A CA 1
ATOM 1535 C C . ALA A 1 191 ? -0.227 -3.585 -14.253 1.00 95.31 191 ALA A C 1
ATOM 1537 O O . ALA A 1 191 ? 0.502 -3.914 -13.317 1.00 95.31 191 ALA A O 1
ATOM 1538 N N . VAL A 1 192 ? -0.546 -2.308 -14.462 1.00 95.44 192 VAL A N 1
ATOM 1539 C CA . VAL A 1 192 ? 0.089 -1.203 -13.729 1.00 95.44 192 VAL A CA 1
ATOM 1540 C C . VAL A 1 192 ? -0.129 -1.260 -12.212 1.00 95.44 192 VAL A C 1
ATOM 1542 O O . VAL A 1 192 ? 0.778 -0.910 -11.459 1.00 95.44 192 VAL A O 1
ATOM 1545 N N . GLY A 1 193 ? -1.296 -1.736 -11.768 1.00 95.06 193 GLY A N 1
ATOM 1546 C CA . GLY A 1 193 ? -1.595 -1.943 -10.349 1.00 95.06 193 GLY A CA 1
ATOM 1547 C C . GLY A 1 193 ? -0.715 -3.027 -9.725 1.00 95.06 193 GLY A C 1
ATOM 1548 O O . GLY A 1 193 ? -0.126 -2.801 -8.674 1.00 95.06 193 GLY A O 1
ATOM 1549 N N . GLU A 1 194 ? -0.536 -4.156 -10.414 1.00 96.25 194 GLU A N 1
ATOM 1550 C CA . GLU A 1 194 ? 0.332 -5.251 -9.957 1.00 96.25 194 GLU A CA 1
ATOM 1551 C C . GLU A 1 194 ? 1.796 -4.819 -9.907 1.00 96.25 194 GLU A C 1
ATOM 1553 O O . GLU A 1 194 ? 2.505 -5.102 -8.949 1.00 96.25 194 GLU A O 1
ATOM 1558 N N . LEU A 1 195 ? 2.255 -4.058 -10.900 1.00 96.62 195 LEU A N 1
ATOM 1559 C CA . LEU A 1 195 ? 3.611 -3.515 -10.892 1.00 96.62 195 LEU A CA 1
ATOM 1560 C C . LEU A 1 195 ? 3.835 -2.556 -9.718 1.00 96.62 195 LEU A C 1
ATOM 1562 O O . LEU A 1 195 ? 4.919 -2.555 -9.136 1.00 96.62 195 LEU A O 1
ATOM 1566 N N . LEU A 1 196 ? 2.822 -1.763 -9.350 1.00 95.38 196 LEU A N 1
ATOM 1567 C CA . LEU A 1 196 ? 2.877 -0.909 -8.166 1.00 95.38 196 LEU A CA 1
ATOM 1568 C C . LEU A 1 196 ? 2.952 -1.744 -6.880 1.00 95.38 196 LEU A C 1
ATOM 1570 O O . LEU A 1 196 ? 3.830 -1.478 -6.063 1.00 95.38 196 LEU A O 1
ATOM 1574 N N . LEU A 1 197 ? 2.113 -2.776 -6.740 1.00 95.88 197 LEU A N 1
ATOM 1575 C CA . LEU A 1 197 ? 2.136 -3.721 -5.614 1.00 95.88 197 LEU A CA 1
ATOM 1576 C C . LEU A 1 197 ? 3.493 -4.424 -5.470 1.00 95.88 197 LEU A C 1
ATOM 1578 O O . LEU A 1 197 ? 4.029 -4.485 -4.366 1.00 95.88 197 LEU A O 1
ATOM 1582 N N . LEU A 1 198 ? 4.107 -4.844 -6.582 1.00 96.12 198 LEU A N 1
ATOM 1583 C CA . LEU A 1 198 ? 5.471 -5.382 -6.594 1.00 96.12 198 LEU A CA 1
ATOM 1584 C C . LEU A 1 198 ? 6.475 -4.393 -5.992 1.00 96.12 198 LEU A C 1
ATOM 1586 O O . LEU A 1 198 ? 7.372 -4.790 -5.256 1.00 96.12 198 LEU A O 1
ATOM 1590 N N . GLY A 1 199 ? 6.340 -3.099 -6.294 1.00 95.44 199 GLY A N 1
ATOM 1591 C CA . GLY A 1 199 ? 7.204 -2.060 -5.733 1.00 95.44 199 GLY A CA 1
ATOM 1592 C C . GLY A 1 199 ? 7.123 -1.958 -4.206 1.00 95.44 199 GLY A C 1
ATOM 1593 O O . GLY A 1 199 ? 8.133 -1.654 -3.569 1.00 95.44 199 GLY A O 1
ATOM 1594 N N . PHE A 1 200 ? 5.951 -2.243 -3.637 1.00 93.56 200 PHE A N 1
ATOM 1595 C CA . PHE A 1 200 ? 5.679 -2.282 -2.196 1.00 93.56 200 PHE A CA 1
ATOM 1596 C C . PHE A 1 200 ? 5.891 -3.669 -1.569 1.00 93.56 200 PHE A C 1
ATOM 1598 O O . PHE A 1 200 ? 5.439 -3.917 -0.453 1.00 93.56 200 PHE A O 1
ATOM 1605 N N . ASP A 1 201 ? 6.559 -4.579 -2.280 1.00 93.56 201 ASP A N 1
ATOM 1606 C CA . ASP A 1 201 ? 6.843 -5.938 -1.807 1.00 93.56 201 ASP A CA 1
ATOM 1607 C C . ASP A 1 201 ? 5.573 -6.745 -1.472 1.00 93.56 201 ASP A C 1
ATOM 1609 O O . ASP A 1 201 ? 5.549 -7.571 -0.563 1.00 93.56 201 ASP A O 1
ATOM 1613 N N . ARG A 1 202 ? 4.476 -6.483 -2.196 1.00 93.56 202 ARG A N 1
ATOM 1614 C CA . ARG A 1 202 ? 3.214 -7.215 -2.042 1.00 93.56 202 ARG A CA 1
ATOM 1615 C C . ARG A 1 202 ? 3.109 -8.373 -3.037 1.00 93.56 202 ARG A C 1
ATOM 1617 O O . ARG A 1 202 ? 3.685 -8.299 -4.126 1.00 93.56 202 ARG A O 1
ATOM 1624 N N . PRO A 1 203 ? 2.350 -9.437 -2.711 1.00 90.12 203 PRO A N 1
ATOM 1625 C CA . PRO A 1 203 ? 2.070 -10.514 -3.654 1.00 90.12 203 PRO A CA 1
ATOM 1626 C C . PRO A 1 203 ? 1.394 -9.991 -4.925 1.00 90.12 203 PRO A C 1
ATOM 1628 O O . PRO A 1 203 ? 0.418 -9.238 -4.860 1.00 90.12 203 PRO A O 1
ATOM 1631 N N . VAL A 1 204 ? 1.888 -10.437 -6.080 1.00 93.88 204 VAL A N 1
ATOM 1632 C CA . VAL A 1 204 ? 1.407 -10.010 -7.400 1.00 93.88 204 VAL A CA 1
ATOM 1633 C C . VAL A 1 204 ? 0.913 -11.171 -8.244 1.00 93.88 204 VAL A C 1
ATOM 1635 O O . VAL A 1 204 ? 1.400 -12.297 -8.128 1.00 93.88 204 VAL A O 1
ATOM 1638 N N . VAL A 1 205 ? -0.019 -10.874 -9.142 1.00 94.06 205 VAL A N 1
ATOM 1639 C CA . VAL A 1 205 ? -0.568 -11.814 -10.122 1.00 94.06 205 VAL A CA 1
ATOM 1640 C C . VAL A 1 205 ? -0.349 -11.306 -11.542 1.00 94.06 205 VAL A C 1
ATOM 1642 O O . VAL A 1 205 ? -0.291 -10.107 -11.784 1.00 94.06 205 VAL A O 1
ATOM 1645 N N . GLY A 1 206 ? -0.196 -12.216 -12.506 1.00 93.38 206 GLY A N 1
ATOM 1646 C CA . GLY A 1 206 ? -0.044 -11.835 -13.917 1.00 93.38 206 GLY A CA 1
ATOM 1647 C C . GLY A 1 206 ? 1.223 -11.028 -14.243 1.00 93.38 206 GLY A C 1
ATOM 1648 O O . GLY A 1 206 ? 1.326 -10.492 -15.342 1.00 93.38 206 GLY A O 1
ATOM 1649 N N . VAL A 1 207 ? 2.188 -10.949 -13.319 1.00 96.81 207 VAL A N 1
ATOM 1650 C CA . VAL A 1 207 ? 3.482 -10.292 -13.538 1.00 96.81 207 VAL A CA 1
ATOM 1651 C C . VAL A 1 207 ? 4.495 -11.300 -14.066 1.00 96.81 207 VAL A C 1
ATOM 1653 O O . VAL A 1 207 ? 4.672 -12.376 -13.491 1.00 96.81 207 VAL A O 1
ATOM 1656 N N . THR A 1 208 ? 5.191 -10.946 -15.145 1.00 97.44 208 THR A N 1
ATOM 1657 C CA . THR A 1 208 ? 6.243 -11.781 -15.738 1.00 97.44 208 THR A CA 1
ATOM 1658 C C . THR A 1 208 ? 7.605 -11.101 -15.661 1.00 97.44 208 THR A C 1
ATOM 1660 O O . THR A 1 208 ? 7.710 -9.874 -15.670 1.00 97.44 208 THR A O 1
ATOM 1663 N N . PHE A 1 209 ? 8.656 -11.916 -15.561 1.00 96.25 209 PHE A N 1
ATOM 1664 C CA . PHE A 1 209 ? 10.037 -11.463 -15.432 1.00 96.25 209 PHE A CA 1
ATOM 1665 C C . PHE A 1 209 ? 10.876 -12.034 -16.569 1.00 96.25 209 PHE A C 1
ATOM 1667 O O . PHE A 1 209 ? 10.855 -13.241 -16.807 1.00 96.25 209 PHE A O 1
ATOM 1674 N N . ASP A 1 210 ? 11.645 -11.172 -17.222 1.00 94.75 210 ASP A N 1
ATOM 1675 C CA . ASP A 1 210 ? 12.733 -11.565 -18.114 1.00 94.75 210 ASP A CA 1
ATOM 1676 C C . ASP A 1 210 ? 14.060 -11.125 -17.482 1.00 94.75 210 ASP A C 1
ATOM 1678 O O . ASP A 1 210 ? 14.302 -9.936 -17.259 1.00 94.75 210 ASP A O 1
ATOM 1682 N N . GLY A 1 211 ? 14.885 -12.107 -17.120 1.00 90.56 211 GLY A N 1
ATOM 1683 C CA . GLY A 1 211 ? 16.061 -11.945 -16.268 1.00 90.56 211 GLY A CA 1
ATOM 1684 C C . GLY A 1 211 ? 15.865 -12.479 -14.843 1.00 90.56 211 GLY A C 1
ATOM 1685 O O . GLY A 1 211 ? 14.810 -12.983 -14.464 1.00 90.56 211 GLY A O 1
ATOM 1686 N N . ASP A 1 212 ? 16.924 -12.394 -14.037 1.00 90.75 212 ASP A N 1
ATOM 1687 C CA . ASP A 1 212 ? 16.935 -12.936 -12.675 1.00 90.75 212 ASP A CA 1
ATOM 1688 C C . ASP A 1 212 ? 16.275 -11.971 -11.675 1.00 90.75 212 ASP A C 1
ATOM 1690 O O . ASP A 1 212 ? 16.841 -10.935 -11.305 1.00 90.75 212 ASP A O 1
ATOM 1694 N N . LYS A 1 213 ? 15.069 -12.342 -11.218 1.00 92.38 213 LYS A N 1
ATOM 1695 C CA . LYS A 1 213 ? 14.259 -11.563 -10.270 1.00 92.38 213 LYS A CA 1
ATOM 1696 C C . LYS A 1 213 ? 14.932 -11.328 -8.916 1.00 92.38 213 LYS A C 1
ATOM 1698 O O . LYS A 1 213 ? 14.556 -10.379 -8.239 1.00 92.38 213 LYS A O 1
ATOM 1703 N N . SER A 1 214 ? 15.921 -12.137 -8.522 1.00 92.25 214 SER A N 1
ATOM 1704 C CA . SER A 1 214 ? 16.632 -11.967 -7.242 1.00 92.25 214 SER A CA 1
ATOM 1705 C C . SER A 1 214 ? 17.388 -10.635 -7.149 1.00 92.25 214 SER A C 1
ATOM 1707 O O . SER A 1 214 ? 17.753 -10.193 -6.062 1.00 92.25 214 SER A O 1
ATOM 1709 N N . HIS A 1 215 ? 17.586 -9.958 -8.284 1.00 92.12 215 HIS A N 1
ATOM 1710 C CA . HIS A 1 215 ? 18.192 -8.634 -8.345 1.00 92.12 215 HIS A CA 1
ATOM 1711 C C . HIS A 1 215 ? 17.217 -7.472 -8.128 1.00 92.12 215 HIS A C 1
ATOM 1713 O O . HIS A 1 215 ? 17.678 -6.329 -8.017 1.00 92.12 215 HIS A O 1
ATOM 1719 N N . ILE A 1 216 ? 15.909 -7.735 -8.087 1.00 93.12 216 ILE A N 1
ATOM 1720 C CA . ILE A 1 216 ? 14.884 -6.737 -7.783 1.00 93.12 216 ILE A CA 1
ATOM 1721 C C . ILE A 1 216 ? 14.756 -6.642 -6.266 1.00 93.12 216 ILE A C 1
ATOM 1723 O O . ILE A 1 216 ? 14.489 -7.631 -5.592 1.00 93.12 216 ILE A O 1
ATOM 1727 N N . VAL A 1 217 ? 14.933 -5.435 -5.734 1.00 95.25 217 VAL A N 1
ATOM 1728 C CA . VAL A 1 217 ? 14.750 -5.150 -4.308 1.00 95.25 217 VAL A CA 1
ATOM 1729 C C . VAL A 1 217 ? 13.621 -4.140 -4.179 1.00 95.25 217 VAL A C 1
ATOM 1731 O O . VAL A 1 217 ? 13.819 -2.953 -4.460 1.00 95.25 217 VAL A O 1
ATOM 1734 N N . ALA A 1 218 ? 12.448 -4.642 -3.796 1.00 92.56 218 ALA A N 1
ATOM 1735 C CA . ALA A 1 218 ? 11.270 -3.847 -3.485 1.00 92.56 218 ALA A CA 1
ATOM 1736 C C . ALA A 1 218 ? 11.419 -3.120 -2.142 1.00 92.56 218 ALA A C 1
ATOM 1738 O O . ALA A 1 218 ? 12.312 -3.414 -1.339 1.00 92.56 218 ALA A O 1
ATOM 1739 N N . SER A 1 219 ? 10.574 -2.118 -1.918 1.00 85.50 219 SER A N 1
ATOM 1740 C CA . SER A 1 219 ? 10.548 -1.394 -0.656 1.00 85.50 219 SER A CA 1
ATOM 1741 C C . SER A 1 219 ? 9.507 -2.017 0.260 1.00 85.50 219 SER A C 1
ATOM 1743 O O . SER A 1 219 ? 8.319 -1.952 -0.030 1.00 85.50 219 SER A O 1
ATOM 1745 N N . THR A 1 220 ? 9.957 -2.538 1.395 1.00 69.75 220 THR A N 1
ATOM 1746 C CA . THR A 1 220 ? 9.094 -2.906 2.517 1.00 69.75 220 THR A CA 1
ATOM 1747 C C . THR A 1 220 ? 8.657 -1.620 3.213 1.00 69.75 220 THR A C 1
ATOM 1749 O O . THR A 1 220 ? 9.442 -1.006 3.946 1.00 69.75 220 THR A O 1
ATOM 1752 N N . VAL A 1 221 ? 7.454 -1.156 2.899 1.00 55.34 221 VAL A N 1
ATOM 1753 C CA . VAL A 1 221 ? 6.760 -0.093 3.632 1.00 55.34 221 VAL A CA 1
ATOM 1754 C C . VAL A 1 221 ? 5.368 -0.566 3.997 1.00 55.34 221 VAL A C 1
ATOM 1756 O O . VAL A 1 221 ? 4.782 -1.352 3.206 1.00 55.34 221 VAL A O 1
#

Foldseek 3Di:
DDPDDPVVLLVLLLVLLLVLLQLLLVLCVVQDFQQAFLPPPDTNLNLLLLLVCVQPPVLLNVVVPDVVSVVVVVVSSVVSVPDDSNVSSCVSSVDRSPSDPPDSVVSLVSSLSSLLRSCRRQVSDPPRDDDDDDPSSLVSLVVSCLPQLQVFQLQFQAWEWEAAPPDDIHIHVDDPDDPPDPQRYKYKYYHSSQSSCVLCVGDHDGIDIDHDCVRGHHHPD

pLDDT: mean 87.74, std 13.38, range [38.81, 98.5]

Secondary structure (DSSP, 8-state):
-----HHHHHHHHHHHHHHHHHHHHHHHHHH-SS-B-SSTT-BHHHHHHHHHHHHH-HHHHGGGT-GGGHHHHHHHHHHHHTS-HHHHHHHHHT--S-S-S--HHHHHHHHHHHHHHHHHHHHHSTT--PPP--HHHHHHHHHHHHHHHHHHTTT-SS-E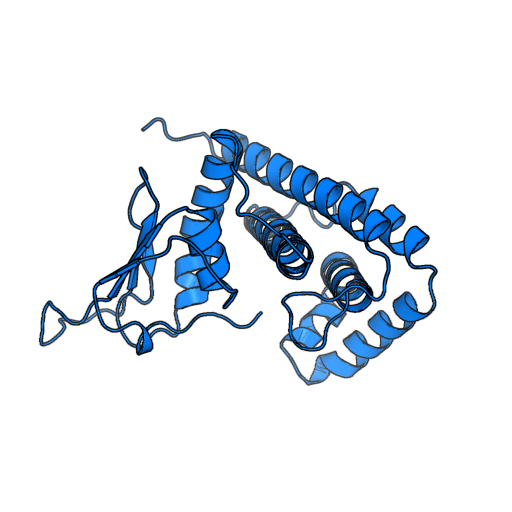EEEETTS--EEES--SS--SSTT--EEEEE-HHHHHHHHTT---SS-EEES-GGG------